Protein AF-0000000074475310 (afdb_homodimer)

Radius of gyration: 21.54 Å; Cα contacts (8 Å, |Δi|>4): 968; chains: 2; bounding box: 37×67×48 Å

Solvent-accessible surface area (backbone atoms only — not comparable to full-atom values): 19667 Å² total; per-residue (Å²): 125,84,76,76,50,66,44,80,38,83,53,92,43,84,81,29,32,38,34,41,44,52,70,47,73,59,94,57,32,40,39,32,62,75,42,42,52,76,85,39,37,87,76,45,69,84,60,52,62,31,25,29,37,38,36,35,34,45,47,49,23,24,42,53,44,25,37,37,37,39,74,96,42,41,32,38,38,38,41,30,24,70,32,47,27,30,45,36,36,38,34,31,34,27,47,85,44,95,43,50,65,38,69,53,74,46,78,28,16,40,82,68,44,33,32,42,37,38,41,57,41,34,31,38,28,36,32,24,70,30,55,54,16,26,36,42,38,40,21,48,32,63,91,49,80,92,35,54,45,56,40,28,70,77,29,77,88,61,61,67,79,69,90,56,68,78,66,43,65,51,70,70,38,66,64,32,56,65,82,52,96,76,63,68,57,40,79,128,125,84,78,77,51,66,45,82,39,84,51,93,44,85,78,29,31,37,34,42,44,54,69,48,73,58,94,55,32,40,39,33,61,76,42,42,50,76,84,39,36,88,75,46,70,85,60,52,62,30,26,29,36,38,35,35,34,45,49,48,23,24,41,51,45,26,36,36,36,39,73,96,43,40,33,38,37,39,40,29,23,70,31,47,27,30,44,35,38,40,36,32,33,26,50,87,44,97,44,51,65,37,69,53,72,46,78,27,16,40,81,69,42,32,29,41,36,38,44,57,43,36,30,38,29,35,30,26,70,30,54,54,17,25,38,41,37,40,21,49,33,63,89,48,80,92,34,55,46,57,39,27,69,77,30,78,87,63,60,66,79,69,90,57,68,78,65,44,64,51,70,70,40,68,64,33,58,68,82,53,98,77,63,67,56,41,78,129

Foldseek 3Di:
DPDDQWDWADDPFPLKIKIFGHWDADPVGIDTDLDDCVSCVVSCVPFDFDDKDKDWAADAQAKDFFKAFAPPQFKKKKKAWQAAKKWKKKAAQELPTPQHRAMDIDMHHNVRSMIIIGGGQMTIMIGGRDGGIMMMMTIRGDDDPVGMAGEAPCQVSNNDCHPDHHDDYDPVSNPHDHDDPPRRGGYD/DPDDQWDWADDPFPLKIKIFGHWDADPVGIDTDLDDCVSCVVSCVPFDFDDKDKDWAADAQAKDFFKAFAPPQFKKKKKAWQAAKKWKKKAAQELPTPQHRAMDIDMHHNVRSMIIIGGGQMTIMIGGHDGGTMMMMTIRGDDDPVGMAGEAPCQVSNNDCHPDHHDDYDPVSNPHDHDDPPRRGGYD

Organism: NCBI:txid1188229

Structure (mmCIF, N/CA/C/O backbone):
data_AF-0000000074475310-model_v1
#
loop_
_entity.id
_entity.type
_entity.pdbx_description
1 polymer dTDP-6-deoxy-L-mannose-dehydrogenase
#
loop_
_atom_site.group_PDB
_atom_site.id
_atom_site.type_symbol
_atom_site.label_atom_id
_atom_site.label_alt_id
_atom_site.label_comp_id
_atom_site.label_asym_id
_atom_site.label_entity_id
_atom_site.label_seq_id
_atom_site.pdbx_PDB_ins_code
_atom_site.Cartn_x
_atom_site.Cartn_y
_atom_site.Cartn_z
_atom_site.occupancy
_atom_site.B_iso_or_equiv
_atom_site.auth_seq_id
_atom_site.auth_comp_id
_atom_site.auth_asym_id
_atom_site.auth_atom_id
_atom_site.pdbx_PDB_model_num
ATOM 1 N N . MET A 1 1 ? 9.406 5.801 -25.719 1 37.69 1 MET A N 1
ATOM 2 C CA . MET A 1 1 ? 9.461 5.828 -24.266 1 37.69 1 MET A CA 1
ATOM 3 C C . MET A 1 1 ? 8.164 5.297 -23.656 1 37.69 1 MET A C 1
ATOM 5 O O . MET A 1 1 ? 7.07 5.676 -24.094 1 37.69 1 MET A O 1
ATOM 9 N N . THR A 1 2 ? 8.133 4.113 -23.109 1 52.06 2 THR A N 1
ATOM 10 C CA . THR A 1 2 ? 6.875 3.594 -22.562 1 52.06 2 THR A CA 1
ATOM 11 C C . THR A 1 2 ? 6.137 4.672 -21.781 1 52.06 2 THR A C 1
ATOM 13 O O . THR A 1 2 ? 6.727 5.332 -20.922 1 52.06 2 THR A O 1
ATOM 16 N N . PRO A 1 3 ? 5.066 5.082 -22.125 1 69.44 3 PRO A N 1
ATOM 17 C CA . PRO A 1 3 ? 4.336 6.156 -21.438 1 69.44 3 PRO A CA 1
ATOM 18 C C . PRO A 1 3 ? 4.312 5.984 -19.922 1 69.44 3 PRO A C 1
ATOM 20 O O . PRO A 1 3 ? 4.219 4.859 -19.422 1 69.44 3 PRO A O 1
ATOM 23 N N . LYS A 1 4 ? 4.59 7.094 -19.266 1 80.88 4 LYS A N 1
ATOM 24 C CA . LYS A 1 4 ? 4.574 7.086 -17.812 1 80.88 4 LYS A CA 1
ATOM 25 C C . LYS A 1 4 ? 3.172 6.793 -17.281 1 80.88 4 LYS A C 1
ATOM 27 O O . LYS A 1 4 ? 2.18 7.254 -17.844 1 80.88 4 LYS A O 1
ATOM 32 N N . LYS A 1 5 ? 3.17 6.055 -16.297 1 91.62 5 LYS A N 1
ATOM 33 C CA . LYS A 1 5 ? 1.91 5.707 -15.648 1 91.62 5 LYS A CA 1
ATOM 34 C C . LYS A 1 5 ? 1.58 6.695 -14.531 1 91.62 5 LYS A C 1
ATOM 36 O O . LYS A 1 5 ? 0.433 6.777 -14.086 1 91.62 5 LYS A O 1
ATOM 41 N N . LEU A 1 6 ? 2.615 7.398 -14.102 1 96.44 6 LEU A N 1
ATOM 42 C CA . LEU A 1 6 ? 2.463 8.383 -13.039 1 96.44 6 LEU A CA 1
ATOM 43 C C . LEU A 1 6 ? 2.789 9.789 -13.539 1 96.44 6 LEU A C 1
ATOM 45 O O . LEU A 1 6 ? 3.875 10.023 -14.07 1 96.44 6 LEU A O 1
ATOM 49 N N . GLN A 1 7 ? 1.815 10.688 -13.414 1 97.19 7 GLN A N 1
ATOM 50 C CA . GLN A 1 7 ? 2.018 12.078 -13.797 1 97.19 7 GLN A CA 1
ATOM 51 C C . GLN A 1 7 ? 2.127 12.977 -12.57 1 97.19 7 GLN A C 1
ATOM 53 O O . GLN A 1 7 ? 1.304 12.898 -11.656 1 97.19 7 GLN A O 1
ATOM 58 N N . ILE A 1 8 ? 3.068 13.883 -12.609 1 97.94 8 ILE A N 1
ATOM 59 C CA . ILE A 1 8 ? 3.379 14.711 -11.453 1 97.94 8 ILE A CA 1
ATOM 60 C C . ILE A 1 8 ? 2.869 16.125 -11.68 1 97.94 8 ILE A C 1
ATOM 62 O O . ILE A 1 8 ? 3.127 16.734 -12.727 1 97.94 8 ILE A O 1
ATOM 66 N N . TYR A 1 9 ? 2.164 16.672 -10.727 1 98.31 9 TYR A N 1
ATOM 67 C CA . TYR A 1 9 ? 1.678 18.047 -10.766 1 98.31 9 TYR A CA 1
ATOM 68 C C . TYR A 1 9 ? 2.119 18.812 -9.523 1 98.31 9 TYR A C 1
ATOM 70 O O . TYR A 1 9 ? 1.99 18.312 -8.398 1 98.31 9 TYR A O 1
ATOM 78 N N . SER A 1 10 ? 2.574 20.016 -9.742 1 98.19 10 SER A N 1
ATOM 79 C CA . SER A 1 10 ? 2.973 20.859 -8.617 1 98.19 10 SER A CA 1
ATOM 80 C C . SER A 1 10 ? 1.758 21.391 -7.859 1 98.19 10 SER A C 1
ATOM 82 O O . SER A 1 10 ? 0.654 21.438 -8.406 1 98.19 10 SER A O 1
ATOM 84 N N . THR A 1 11 ? 1.944 21.719 -6.633 1 98.62 11 THR A N 1
ATOM 85 C CA . THR A 1 11 ? 0.969 22.422 -5.801 1 98.62 11 THR A CA 1
ATOM 86 C C . THR A 1 11 ? 1.519 23.766 -5.34 1 98.62 11 THR A C 1
ATOM 88 O O . THR A 1 11 ? 2.676 24.094 -5.602 1 98.62 11 THR A O 1
ATOM 91 N N . PRO A 1 12 ? 0.73 24.531 -4.613 1 98.5 12 PRO A N 1
ATOM 92 C CA . PRO A 1 12 ? 1.216 25.844 -4.152 1 98.5 12 PRO A CA 1
ATOM 93 C C . PRO A 1 12 ? 2.299 25.719 -3.082 1 98.5 12 PRO A C 1
ATOM 95 O O . PRO A 1 12 ? 3.008 26.688 -2.803 1 98.5 12 PRO A O 1
ATOM 98 N N . ILE A 1 13 ? 2.359 24.641 -2.41 1 98.56 13 ILE A N 1
ATOM 99 C CA . ILE A 1 13 ? 3.412 24.438 -1.423 1 98.56 13 ILE A CA 1
ATOM 100 C C . ILE A 1 13 ? 4.594 23.719 -2.072 1 98.56 13 ILE A C 1
ATOM 102 O O . ILE A 1 13 ? 4.438 22.625 -2.627 1 98.56 13 ILE A O 1
ATOM 106 N N . SER A 1 14 ? 5.711 24.328 -1.918 1 96.12 14 SER A N 1
ATOM 107 C CA . SER A 1 14 ? 6.91 23.781 -2.553 1 96.12 14 SER A CA 1
ATOM 108 C C . SER A 1 14 ? 7.172 22.344 -2.121 1 96.12 14 SER A C 1
ATOM 110 O O . SER A 1 14 ? 7.035 22.016 -0.942 1 96.12 14 SER A O 1
ATOM 112 N N . GLU A 1 15 ? 7.465 21.453 -3.1 1 97.44 15 GLU A N 1
ATOM 113 C CA . GLU A 1 15 ? 7.875 20.062 -2.932 1 97.44 15 GLU A CA 1
ATOM 114 C C . GLU A 1 15 ? 6.688 19.172 -2.562 1 97.44 15 GLU A C 1
ATOM 116 O O . GLU A 1 15 ? 6.824 17.953 -2.471 1 97.44 15 GLU A O 1
ATOM 121 N N . VAL A 1 16 ? 5.535 19.797 -2.275 1 98.81 16 VAL A N 1
ATOM 122 C CA . VAL A 1 16 ? 4.301 19.016 -2.236 1 98.81 16 VAL A CA 1
ATOM 123 C C . VAL A 1 16 ? 3.762 18.828 -3.652 1 98.81 16 VAL A C 1
ATOM 125 O O . VAL A 1 16 ? 3.537 19.812 -4.371 1 98.81 16 VAL A O 1
ATOM 128 N N . VAL A 1 17 ? 3.596 17.609 -4.059 1 98.81 17 VAL A N 1
ATOM 129 C CA . VAL A 1 17 ? 3.137 17.391 -5.426 1 98.81 17 VAL A CA 1
ATOM 130 C C . VAL A 1 17 ? 1.981 16.391 -5.426 1 98.81 17 VAL A C 1
ATOM 132 O O . VAL A 1 17 ? 1.799 15.648 -4.461 1 98.81 17 VAL A O 1
ATOM 135 N N . LEU A 1 18 ? 1.173 16.453 -6.461 1 98.81 18 LEU A N 1
ATOM 136 C CA . LEU A 1 18 ? 0.132 15.461 -6.734 1 98.81 18 LEU A CA 1
ATOM 137 C C . LEU A 1 18 ? 0.564 14.508 -7.844 1 98.81 18 LEU A C 1
ATOM 139 O O . LEU A 1 18 ? 1.172 14.93 -8.828 1 98.81 18 LEU A O 1
ATOM 143 N N . ILE A 1 19 ? 0.292 13.297 -7.633 1 98.75 19 ILE A N 1
ATOM 144 C CA . ILE A 1 19 ? 0.59 12.273 -8.633 1 98.75 19 ILE A CA 1
ATOM 145 C C . ILE A 1 19 ? -0.711 11.688 -9.18 1 98.75 19 ILE A C 1
ATOM 147 O O . ILE A 1 19 ? -1.497 11.102 -8.43 1 98.75 19 ILE A O 1
ATOM 151 N N . ALA A 1 20 ? -0.924 11.852 -10.414 1 98 20 ALA A N 1
ATOM 152 C CA . ALA A 1 20 ? -2.041 11.188 -11.086 1 98 20 ALA A CA 1
ATOM 153 C C . ALA A 1 20 ? -1.616 9.836 -11.656 1 98 20 ALA A C 1
ATOM 155 O O . ALA A 1 20 ? -0.564 9.727 -12.289 1 98 20 ALA A O 1
ATOM 156 N N . THR A 1 21 ? -2.475 8.875 -11.414 1 96.31 21 THR A N 1
ATOM 157 C CA . THR A 1 21 ? -2.152 7.516 -11.828 1 96.31 21 THR A CA 1
ATOM 158 C C . THR A 1 21 ? -3.057 7.074 -12.977 1 96.31 21 THR A C 1
ATOM 160 O O . THR A 1 21 ? -4.277 7.234 -12.914 1 96.31 21 THR A O 1
ATOM 163 N N . GLN A 1 22 ? -2.461 6.512 -13.945 1 93.81 22 GLN A N 1
ATOM 164 C CA . GLN A 1 22 ? -3.225 5.875 -15.008 1 93.81 22 GLN A CA 1
ATOM 165 C C . GLN A 1 22 ? -3.578 4.434 -14.648 1 93.81 22 GLN A C 1
ATOM 167 O O . GLN A 1 22 ? -2.715 3.668 -14.211 1 93.81 22 GLN A O 1
ATOM 172 N N . SER A 1 23 ? -4.805 4.133 -14.805 1 94.62 23 SER A N 1
ATOM 173 C CA . SER A 1 23 ? -5.266 2.789 -14.469 1 94.62 23 SER A CA 1
ATOM 174 C C . SER A 1 23 ? -5.527 1.965 -15.727 1 94.62 23 SER A C 1
ATOM 176 O O . SER A 1 23 ? -5.859 2.516 -16.781 1 94.62 23 SER A O 1
ATOM 178 N N . HIS A 1 24 ? -5.266 0.701 -15.602 1 94.31 24 HIS A N 1
ATOM 179 C CA . HIS A 1 24 ? -5.699 -0.277 -16.594 1 94.31 24 HIS A CA 1
ATOM 180 C C . HIS A 1 24 ? -7.008 -0.938 -16.172 1 94.31 24 HIS A C 1
ATOM 182 O O . HIS A 1 24 ? -7.133 -1.43 -15.055 1 94.31 24 HIS A O 1
ATOM 188 N N . GLU A 1 25 ? -7.918 -0.92 -17.078 1 94.44 25 GLU A N 1
ATOM 189 C CA . GLU A 1 25 ? -9.227 -1.505 -16.797 1 94.44 25 GLU A CA 1
ATOM 190 C C . GLU A 1 25 ? -9.617 -2.527 -17.859 1 94.44 25 GLU A C 1
ATOM 192 O O . GLU A 1 25 ? -9.375 -2.318 -19.047 1 94.44 25 GLU A O 1
ATOM 197 N N . ASP A 1 26 ? -10.156 -3.648 -17.438 1 93.5 26 ASP A N 1
ATOM 198 C CA . ASP A 1 26 ? -10.75 -4.668 -18.281 1 93.5 26 ASP A CA 1
ATOM 199 C C . ASP A 1 26 ? -11.945 -5.328 -17.609 1 93.5 26 ASP A C 1
ATOM 201 O O . ASP A 1 26 ? -12.492 -4.789 -16.641 1 93.5 26 ASP A O 1
ATOM 205 N N . GLU A 1 27 ? -12.406 -6.398 -18.125 1 92.88 27 GLU A N 1
ATOM 206 C CA . GLU A 1 27 ? -13.633 -7.016 -17.625 1 92.88 27 GLU A CA 1
ATOM 207 C C . GLU A 1 27 ? -13.469 -7.5 -16.188 1 92.88 27 GLU A C 1
ATOM 209 O O . GLU A 1 27 ? -14.438 -7.562 -15.43 1 92.88 27 GLU A O 1
ATOM 214 N N . ARG A 1 28 ? -12.336 -7.801 -15.828 1 94.88 28 ARG A N 1
ATOM 215 C CA . ARG A 1 28 ? -12.078 -8.328 -14.492 1 94.88 28 ARG A CA 1
ATOM 216 C C . ARG A 1 28 ? -12.125 -7.215 -13.453 1 94.88 28 ARG A C 1
ATOM 218 O O . ARG A 1 28 ? -12.422 -7.469 -12.281 1 94.88 28 ARG A O 1
ATOM 225 N N . GLY A 1 29 ? -11.734 -6.008 -13.844 1 97.06 29 GLY A N 1
ATOM 226 C CA . GLY A 1 29 ? -11.672 -4.887 -12.922 1 97.06 29 GLY A CA 1
ATOM 227 C C . GLY A 1 29 ? -10.562 -3.904 -13.25 1 97.06 29 GLY A C 1
ATOM 228 O O . GLY A 1 29 ? -10.406 -3.49 -14.398 1 97.06 29 GLY A O 1
ATOM 229 N N . VAL A 1 30 ? -9.945 -3.504 -12.203 1 97.12 30 VAL A N 1
ATOM 230 C CA . VAL A 1 30 ? -8.977 -2.422 -12.336 1 97.12 30 VAL A CA 1
ATOM 231 C C . VAL A 1 30 ? -7.605 -2.895 -11.875 1 97.12 30 VAL A C 1
ATOM 233 O O . VAL A 1 30 ? -7.5 -3.686 -10.93 1 97.12 30 VAL A O 1
ATOM 236 N N . PHE A 1 31 ? -6.578 -2.473 -12.492 1 97.25 31 PHE A N 1
ATOM 237 C CA . PHE A 1 31 ? -5.188 -2.604 -12.078 1 97.25 31 PHE A CA 1
ATOM 238 C C . PHE A 1 31 ? -4.43 -1.303 -12.312 1 97.25 31 PHE A C 1
ATOM 240 O O . PHE A 1 31 ? -4.52 -0.711 -13.391 1 97.25 31 PHE A O 1
ATOM 247 N N . TYR A 1 32 ? -3.67 -0.82 -11.281 1 97.31 32 TYR A N 1
ATOM 248 C CA . TYR A 1 32 ? -2.906 0.401 -11.508 1 97.31 32 TYR A CA 1
ATOM 249 C C . TYR A 1 32 ? -1.644 0.42 -10.656 1 97.31 32 TYR A C 1
ATOM 251 O O . TYR A 1 32 ? -1.595 -0.209 -9.594 1 97.31 32 TYR A O 1
ATOM 259 N N . ARG A 1 33 ? -0.66 1.13 -11.148 1 97.56 33 ARG A N 1
ATOM 260 C CA . ARG A 1 33 ? 0.594 1.346 -10.43 1 97.56 33 ARG A CA 1
ATOM 261 C C . ARG A 1 33 ? 0.46 2.484 -9.422 1 97.56 33 ARG A C 1
ATOM 263 O O . ARG A 1 33 ? 0.362 3.65 -9.812 1 97.56 33 ARG A O 1
ATOM 270 N N . GLY A 1 34 ? 0.556 2.082 -8.188 1 97.62 34 GLY A N 1
ATOM 271 C CA . GLY A 1 34 ? 0.377 3.078 -7.141 1 97.62 34 GLY A CA 1
ATOM 272 C C . GLY A 1 34 ? 1.67 3.766 -6.746 1 97.62 34 GLY A C 1
ATOM 273 O O . GLY A 1 34 ? 1.646 4.816 -6.102 1 97.62 34 GLY A O 1
ATOM 274 N N . PHE A 1 35 ? 2.725 3.205 -7.078 1 98.5 35 PHE A N 1
ATOM 275 C CA . PHE A 1 35 ? 4.051 3.713 -6.754 1 98.5 35 PHE A CA 1
ATOM 276 C C . PHE A 1 35 ? 5.109 3.076 -7.648 1 98.5 35 PHE A C 1
ATOM 278 O O . PHE A 1 35 ? 5.035 1.883 -7.949 1 98.5 35 PHE A O 1
ATOM 285 N N . CYS A 1 36 ? 6.039 3.809 -8.039 1 98.31 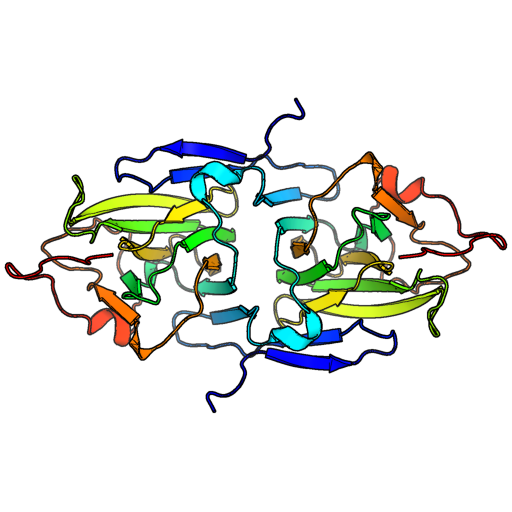36 CYS A N 1
ATOM 286 C CA . CYS A 1 36 ? 7.211 3.359 -8.781 1 98.31 36 CYS A CA 1
ATOM 287 C C . CYS A 1 36 ? 8.422 4.227 -8.469 1 98.31 36 CYS A C 1
ATOM 289 O O . CYS A 1 36 ? 8.438 5.418 -8.789 1 98.31 36 CYS A O 1
ATOM 291 N N . ASP A 1 37 ? 9.453 3.617 -7.879 1 98.06 37 ASP A N 1
ATOM 292 C CA . ASP A 1 37 ? 10.602 4.418 -7.465 1 98.06 37 ASP A CA 1
ATOM 293 C C . ASP A 1 37 ? 11.32 5.008 -8.672 1 98.06 37 ASP A C 1
ATOM 295 O O . ASP A 1 37 ? 11.859 6.113 -8.602 1 98.06 37 ASP A O 1
ATOM 299 N N . HIS A 1 38 ? 11.266 4.293 -9.805 1 97.19 38 HIS A N 1
ATOM 300 C CA . HIS A 1 38 ? 11.898 4.801 -11.016 1 97.19 38 HIS A CA 1
ATOM 301 C C . HIS A 1 38 ? 11.156 6.02 -11.555 1 97.19 38 HIS A C 1
ATOM 303 O O . HIS A 1 38 ? 11.773 7.039 -11.875 1 97.19 38 HIS A O 1
ATOM 309 N N . GLU A 1 39 ? 9.867 5.953 -11.633 1 97.62 39 GLU A N 1
ATOM 310 C CA . GLU A 1 39 ? 9.086 7.051 -12.188 1 97.62 39 GLU A CA 1
ATOM 311 C C . GLU A 1 39 ? 9.086 8.258 -11.258 1 97.62 39 GLU A C 1
ATOM 313 O O . GLU A 1 39 ? 8.914 9.391 -11.703 1 97.62 39 GLU A O 1
ATOM 318 N N . LEU A 1 40 ? 9.336 8.016 -9.984 1 98.12 40 LEU A N 1
ATOM 319 C CA . LEU A 1 40 ? 9.297 9.102 -9.016 1 98.12 40 LEU A CA 1
ATOM 320 C C . LEU A 1 40 ? 10.703 9.438 -8.516 1 98.12 40 LEU A C 1
ATOM 322 O O . LEU A 1 40 ? 10.867 10 -7.434 1 98.12 40 LEU A O 1
ATOM 326 N N . ASP A 1 41 ? 11.68 9.094 -9.227 1 97.81 41 ASP A N 1
ATOM 327 C CA . ASP A 1 41 ? 13.078 9.219 -8.82 1 97.81 41 ASP A CA 1
ATOM 328 C C . ASP A 1 41 ? 13.414 10.664 -8.461 1 97.81 41 ASP A C 1
ATOM 330 O O . ASP A 1 41 ? 14.07 10.922 -7.445 1 97.81 41 ASP A O 1
ATOM 334 N N . GLU A 1 42 ? 12.945 11.633 -9.211 1 97.12 42 GLU A N 1
ATOM 335 C CA . GLU A 1 42 ? 13.266 13.039 -9.008 1 97.12 42 GLU A CA 1
ATOM 336 C C . GLU A 1 42 ? 12.688 13.562 -7.695 1 97.12 42 GLU A C 1
ATOM 338 O O . GLU A 1 42 ? 13.203 14.523 -7.117 1 97.12 42 GLU A O 1
ATOM 343 N N . ILE A 1 43 ? 11.648 12.922 -7.266 1 98 43 ILE A N 1
ATOM 344 C CA . ILE A 1 43 ? 10.992 13.305 -6.023 1 98 43 ILE A CA 1
ATOM 345 C C . ILE A 1 43 ? 11.648 12.594 -4.844 1 98 43 ILE A C 1
ATOM 347 O O . ILE A 1 43 ? 11.93 13.211 -3.816 1 98 43 ILE A O 1
ATOM 351 N N . LEU A 1 44 ? 11.914 11.344 -5.004 1 98.31 44 LEU A N 1
ATOM 352 C CA . LEU A 1 44 ? 12.414 10.5 -3.928 1 98.31 44 LEU A CA 1
ATOM 353 C C . LEU A 1 44 ? 13.859 10.859 -3.592 1 98.31 44 LEU A C 1
ATOM 355 O O . LEU A 1 44 ? 14.258 10.828 -2.424 1 98.31 44 LEU A O 1
ATOM 359 N N . MET A 1 45 ? 14.656 11.188 -4.617 1 97.56 45 MET A N 1
ATOM 360 C CA . MET A 1 45 ? 16.047 11.586 -4.449 1 97.56 45 MET A CA 1
ATOM 361 C C . MET A 1 45 ? 16.797 10.609 -3.547 1 97.56 45 MET A C 1
ATOM 363 O O . MET A 1 45 ? 17.453 11.023 -2.59 1 97.56 45 MET A O 1
ATOM 367 N N . GLY A 1 46 ? 16.609 9.336 -3.773 1 96.88 46 GLY A N 1
ATOM 368 C CA . GLY A 1 46 ? 17.359 8.297 -3.098 1 96.88 46 GLY A CA 1
ATOM 369 C C . GLY A 1 46 ? 16.641 7.699 -1.907 1 96.88 46 GLY A C 1
ATOM 370 O O . GLY A 1 46 ? 17.047 6.672 -1.368 1 96.88 46 GLY A O 1
ATOM 371 N N . ARG A 1 47 ? 15.531 8.305 -1.445 1 98.12 47 ARG A N 1
ATOM 372 C CA . ARG A 1 47 ? 14.75 7.75 -0.348 1 98.12 47 ARG A CA 1
ATOM 373 C C . ARG A 1 47 ? 14.055 6.461 -0.77 1 98.12 47 ARG A C 1
ATOM 375 O O . ARG A 1 47 ? 13.727 6.281 -1.945 1 98.12 47 ARG A O 1
ATOM 382 N N . THR A 1 48 ? 13.836 5.582 0.195 1 98.5 48 THR A N 1
ATOM 383 C CA . THR A 1 48 ? 13.117 4.332 -0.03 1 98.5 48 THR A CA 1
ATOM 384 C C . THR A 1 48 ? 11.93 4.215 0.923 1 98.5 48 THR A C 1
ATOM 386 O O . THR A 1 48 ? 11.883 4.891 1.951 1 98.5 48 THR A O 1
ATOM 389 N N . ILE A 1 49 ? 10.93 3.402 0.558 1 98.81 49 ILE A N 1
ATOM 390 C CA . ILE A 1 49 ? 9.789 3.16 1.435 1 98.81 49 ILE A CA 1
ATOM 391 C C . ILE A 1 49 ? 10.211 2.242 2.58 1 98.81 49 ILE A C 1
ATOM 393 O O . ILE A 1 49 ? 10.617 1.101 2.354 1 98.81 49 ILE A O 1
ATOM 397 N N . ARG A 1 50 ? 10.047 2.781 3.781 1 98.56 50 ARG A N 1
ATOM 398 C CA . ARG A 1 50 ? 10.508 2.025 4.941 1 98.56 50 ARG A CA 1
ATOM 399 C C . ARG A 1 50 ? 9.328 1.454 5.727 1 98.56 50 ARG A C 1
ATOM 401 O O . ARG A 1 50 ? 9.469 0.438 6.41 1 98.56 50 ARG A O 1
ATOM 408 N N . GLN A 1 51 ? 8.289 2.109 5.641 1 98.56 51 GLN A N 1
ATOM 409 C CA . GLN A 1 51 ? 7.09 1.701 6.367 1 98.56 51 GLN A CA 1
ATOM 410 C C . GLN A 1 51 ? 5.828 2.031 5.578 1 98.56 51 GLN A C 1
ATOM 412 O O . GLN A 1 51 ? 5.762 3.057 4.898 1 98.56 51 GLN A O 1
ATOM 417 N N . ILE A 1 52 ? 4.812 1.152 5.594 1 98.75 52 ILE A N 1
ATOM 418 C CA . ILE A 1 52 ? 3.514 1.349 4.957 1 98.75 52 ILE A CA 1
ATOM 419 C C . ILE A 1 52 ? 2.4 1.135 5.98 1 98.75 52 ILE A C 1
ATOM 421 O O . ILE A 1 52 ? 2.369 0.113 6.668 1 98.75 52 ILE A O 1
ATOM 425 N N . ASN A 1 53 ? 1.547 2.078 6.102 1 98.5 53 ASN A N 1
ATOM 426 C CA . ASN A 1 53 ? 0.391 1.979 6.984 1 98.5 53 ASN A CA 1
ATOM 427 C C . ASN A 1 53 ? -0.919 2.1 6.215 1 98.5 53 ASN A C 1
ATOM 429 O O . ASN A 1 53 ? -0.95 2.666 5.121 1 98.5 53 ASN A O 1
ATOM 433 N N . LEU A 1 54 ? -1.955 1.534 6.793 1 98.5 54 LEU A N 1
ATOM 434 C CA . LEU A 1 54 ? -3.32 1.667 6.297 1 98.5 54 LEU A CA 1
ATOM 435 C C . LEU A 1 54 ? -4.258 2.135 7.402 1 98.5 54 LEU A C 1
ATOM 437 O O . LEU A 1 54 ? -4.105 1.742 8.562 1 98.5 54 LEU A O 1
ATOM 441 N N . SER A 1 55 ? -5.191 2.93 7.039 1 98.25 55 SER A N 1
ATOM 442 C CA . SER A 1 55 ? -6.223 3.342 7.988 1 98.25 55 SER A CA 1
ATOM 443 C C . SER A 1 55 ? -7.613 3.221 7.379 1 98.25 55 SER A C 1
ATOM 445 O O . SER A 1 55 ? -7.785 3.389 6.168 1 98.25 55 SER A O 1
ATOM 447 N N . ILE A 1 56 ? -8.547 2.883 8.18 1 98.19 56 ILE A N 1
ATOM 448 C CA . ILE A 1 56 ? -9.969 2.908 7.855 1 98.19 56 ILE A CA 1
ATOM 449 C C . ILE A 1 56 ? -10.688 3.867 8.797 1 98.19 56 ILE A C 1
ATOM 451 O O . ILE A 1 56 ? -10.641 3.707 10.023 1 98.19 56 ILE A O 1
ATOM 455 N N . THR A 1 57 ? -11.281 4.859 8.25 1 98.56 57 THR A N 1
ATOM 456 C CA . THR A 1 57 ? -12.055 5.82 9.031 1 98.56 57 THR A CA 1
ATOM 457 C C . THR A 1 57 ? -13.555 5.617 8.797 1 98.56 57 THR A C 1
ATOM 459 O O . THR A 1 57 ? -14.047 5.801 7.684 1 98.56 57 THR A O 1
ATOM 462 N N . HIS A 1 58 ? -14.273 5.332 9.789 1 97.94 58 HIS A N 1
ATOM 463 C CA . HIS A 1 58 ? -15.633 4.816 9.672 1 97.94 58 HIS A CA 1
ATOM 464 C C . HIS A 1 58 ? -16.625 5.949 9.453 1 97.94 58 HIS A C 1
ATOM 466 O O . HIS A 1 58 ? -17.469 5.871 8.555 1 97.94 58 HIS A O 1
ATOM 472 N N . GLN A 1 59 ? -16.438 7.004 10.227 1 98.12 59 GLN A N 1
ATOM 473 C CA . GLN A 1 59 ? -17.531 7.98 10.297 1 98.12 59 GLN A CA 1
ATOM 474 C C . GLN A 1 59 ? -17.219 9.195 9.43 1 98.12 59 GLN A C 1
ATOM 476 O O . GLN A 1 59 ? -16.094 9.695 9.414 1 98.12 59 GLN A O 1
ATOM 481 N N . VAL A 1 60 ? -18.234 9.609 8.719 1 98.44 60 VAL A N 1
ATOM 482 C CA . VAL A 1 60 ? -18.172 10.859 7.973 1 98.44 60 VAL A CA 1
ATOM 483 C C . VAL A 1 60 ? -17.875 12.023 8.922 1 98.44 60 VAL A C 1
ATOM 485 O O . VAL A 1 60 ? -18.438 12.094 10.016 1 98.44 60 VAL A O 1
ATOM 488 N N . GLY A 1 61 ? -17 12.906 8.469 1 98.62 61 GLY A N 1
ATOM 489 C CA . GLY A 1 61 ? -16.688 14.086 9.266 1 98.62 61 GLY A CA 1
ATOM 490 C C . GLY A 1 61 ? -15.555 13.867 10.242 1 98.62 61 GLY A C 1
ATOM 491 O O . GLY A 1 61 ? -15.109 14.812 10.906 1 98.62 61 GLY A O 1
ATOM 492 N N . THR A 1 62 ? -15.07 12.641 10.406 1 98.69 62 THR A N 1
ATOM 493 C CA . THR A 1 62 ? -13.953 12.336 11.289 1 98.69 62 THR A CA 1
ATOM 494 C C . THR A 1 62 ? -12.672 12.992 10.789 1 98.69 62 THR A C 1
ATOM 496 O O . THR A 1 62 ? -12.391 12.992 9.586 1 98.69 62 THR A O 1
ATOM 499 N N . ILE A 1 63 ? -11.93 13.57 11.711 1 98.5 63 ILE A N 1
ATOM 500 C CA . ILE A 1 63 ? -10.625 14.133 11.375 1 98.5 63 ILE A CA 1
ATOM 501 C C . ILE A 1 63 ? -9.523 13.281 12 1 98.5 63 ILE A C 1
ATOM 503 O O . ILE A 1 63 ? -9.609 12.898 13.164 1 98.5 63 ILE A O 1
ATOM 507 N N . ARG A 1 64 ? -8.562 12.922 11.211 1 98.25 64 ARG A N 1
ATOM 508 C CA . ARG A 1 64 ? -7.289 12.375 11.672 1 98.25 64 ARG A CA 1
ATOM 509 C C . ARG A 1 64 ? -6.141 13.336 11.367 1 98.25 64 ARG A C 1
ATOM 511 O O . ARG A 1 64 ? -5.887 13.656 10.203 1 98.25 64 ARG A O 1
ATOM 518 N N . GLY A 1 65 ? -5.328 13.797 12.234 1 91.12 65 GLY A N 1
ATOM 519 C CA . GLY A 1 65 ? -4.211 14.703 12.031 1 91.12 65 GLY A CA 1
ATOM 520 C C . GLY A 1 65 ? -4.309 15.969 12.859 1 91.12 65 GLY A C 1
ATOM 521 O O . GLY A 1 65 ? -5.109 16.047 13.789 1 91.12 65 GLY A O 1
ATOM 522 N N . LEU A 1 66 ? -3.377 16.641 12.648 1 97.94 66 LEU A N 1
ATOM 523 C CA . LEU A 1 66 ? -2.271 16.891 11.727 1 97.94 66 LEU A CA 1
ATOM 524 C C . LEU A 1 66 ? -0.956 16.375 12.312 1 97.94 66 LEU A C 1
ATOM 526 O O . LEU A 1 66 ? -0.48 16.891 13.32 1 97.94 66 LEU A O 1
ATOM 530 N N . HIS A 1 67 ? -0.248 15.461 11.625 1 98.5 67 HIS A N 1
ATOM 531 C CA . HIS A 1 67 ? 0.897 14.789 12.227 1 98.5 67 HIS A CA 1
ATOM 532 C C . HIS A 1 67 ? 2.154 14.977 11.383 1 98.5 67 HIS A C 1
ATOM 534 O O . HIS A 1 67 ? 2.07 15.148 10.164 1 98.5 67 HIS A O 1
ATOM 540 N N . PHE A 1 68 ? 3.33 14.953 12.023 1 98.56 68 PHE A N 1
ATOM 541 C CA . PHE A 1 68 ? 4.66 14.938 11.43 1 98.56 68 PHE A CA 1
ATOM 542 C C . PHE A 1 68 ? 5.676 14.328 12.391 1 98.56 68 PHE A C 1
ATOM 544 O O . PHE A 1 68 ? 5.344 14.023 13.539 1 98.56 68 PHE A O 1
ATOM 551 N N . GLN A 1 69 ? 6.867 14.047 11.922 1 98.56 69 GLN A N 1
ATOM 552 C CA . GLN A 1 69 ? 7.973 13.641 12.789 1 98.56 69 GLN A CA 1
ATOM 553 C C . GLN A 1 69 ? 9.117 14.648 12.719 1 98.56 69 GLN A C 1
ATOM 555 O O . GLN A 1 69 ? 9.414 15.188 11.648 1 98.56 69 GLN A O 1
ATOM 560 N N . HIS A 1 70 ? 9.773 14.828 13.812 1 98.44 70 HIS A N 1
ATOM 561 C CA . HIS A 1 70 ? 10.953 15.68 13.883 1 98.44 70 HIS A CA 1
ATOM 562 C C . HIS A 1 70 ? 12.195 14.953 13.398 1 98.44 70 HIS A C 1
ATOM 564 O O . HIS A 1 70 ? 12.258 13.719 13.438 1 98.44 70 HIS A O 1
ATOM 570 N N . PRO A 1 71 ? 13.195 15.797 12.922 1 97.88 71 PRO A N 1
ATOM 571 C CA . PRO A 1 71 ? 14.5 15.188 12.68 1 97.88 71 PRO A CA 1
ATOM 572 C C . PRO A 1 71 ? 15.086 14.523 13.93 1 97.88 71 PRO A C 1
ATOM 574 O O . PRO A 1 71 ? 14.852 14.992 15.047 1 97.88 71 PRO A O 1
ATOM 577 N N . PRO A 1 72 ? 15.828 13.492 13.68 1 98 72 PRO A N 1
ATOM 578 C CA . PRO A 1 72 ? 16.312 12.898 12.43 1 98 72 PRO A CA 1
ATOM 579 C C . PRO A 1 72 ? 15.32 11.906 11.828 1 98 72 PRO A C 1
ATOM 581 O O . PRO A 1 72 ? 15.664 11.164 10.906 1 98 72 PRO A O 1
ATOM 584 N N . TYR A 1 73 ? 14.055 11.891 12.219 1 98.31 73 TYR A N 1
ATOM 585 C CA . TYR A 1 73 ? 13.086 10.93 11.719 1 98.31 73 TYR A CA 1
ATOM 586 C C . TYR A 1 73 ? 12.031 11.609 10.852 1 98.31 73 TYR A C 1
ATOM 588 O O . TYR A 1 73 ? 10.977 11.039 10.578 1 98.31 73 TYR A O 1
ATOM 596 N N . ALA A 1 74 ? 12.344 12.867 10.5 1 98.69 74 ALA A N 1
ATOM 597 C CA . ALA A 1 74 ? 11.469 13.531 9.539 1 98.69 74 ALA A CA 1
ATOM 598 C C . ALA A 1 74 ? 11.289 12.688 8.281 1 98.69 74 ALA A C 1
ATOM 600 O O . ALA A 1 74 ? 12.258 12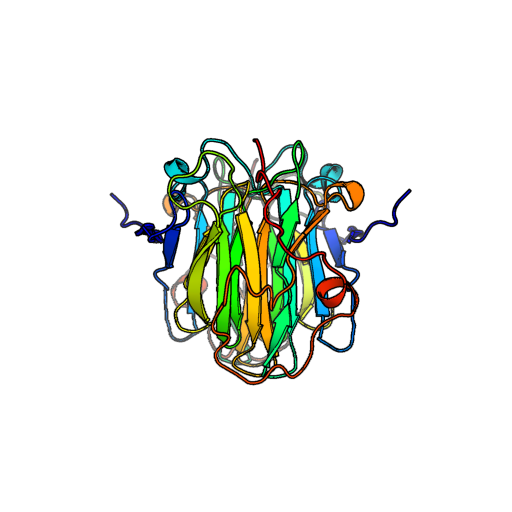.156 7.742 1 98.69 74 ALA A O 1
ATOM 601 N N . GLU A 1 75 ? 10.008 12.57 7.875 1 98.56 75 GLU A N 1
ATOM 602 C CA . GLU A 1 75 ? 9.703 11.609 6.82 1 98.56 75 GLU A CA 1
ATOM 603 C C . GLU A 1 75 ? 8.969 12.273 5.664 1 98.56 75 GLU A C 1
ATOM 605 O O . GLU A 1 75 ? 8.211 13.234 5.867 1 98.56 75 GLU A O 1
ATOM 610 N N . MET A 1 76 ? 9.25 11.812 4.473 1 98.81 76 MET A N 1
ATOM 611 C CA . MET A 1 76 ? 8.32 12.016 3.365 1 98.81 76 MET A CA 1
ATOM 612 C C . MET A 1 76 ? 7.164 11.031 3.436 1 98.81 76 MET A C 1
ATOM 614 O O . MET A 1 76 ? 7.371 9.852 3.721 1 98.81 76 MET A O 1
ATOM 618 N N . LYS A 1 77 ? 5.938 11.516 3.199 1 98.75 77 LYS A N 1
ATOM 619 C CA . LYS A 1 77 ? 4.73 10.695 3.133 1 98.75 77 LYS A CA 1
ATOM 620 C C . LYS A 1 77 ? 4.125 10.719 1.732 1 98.75 77 LYS A C 1
ATOM 622 O O . LYS A 1 77 ? 4.098 11.766 1.081 1 98.75 77 LYS A O 1
ATOM 627 N N . MET A 1 78 ? 3.717 9.625 1.267 1 98.94 78 MET A N 1
ATOM 628 C CA . MET A 1 78 ? 2.887 9.516 0.071 1 98.94 78 MET A CA 1
ATOM 629 C C . MET A 1 78 ? 1.536 8.883 0.401 1 98.94 78 MET A C 1
ATOM 631 O O . MET A 1 78 ? 1.473 7.73 0.835 1 98.94 78 MET A O 1
ATOM 635 N N . ILE A 1 79 ? 0.5 9.672 0.181 1 98.94 79 ILE A N 1
ATOM 636 C CA . ILE A 1 79 ? -0.816 9.32 0.704 1 98.94 79 ILE A CA 1
ATOM 637 C C . ILE A 1 79 ? -1.783 9.078 -0.453 1 98.94 79 ILE A C 1
ATOM 639 O O . ILE A 1 79 ? -1.872 9.898 -1.375 1 98.94 79 ILE A O 1
ATOM 643 N N . ARG A 1 80 ? -2.461 7.973 -0.421 1 98.69 80 ARG A N 1
ATOM 644 C CA . ARG A 1 80 ? -3.574 7.684 -1.32 1 98.69 80 ARG A CA 1
ATOM 645 C C . ARG A 1 80 ? -4.828 7.316 -0.537 1 98.69 80 ARG A C 1
ATOM 647 O O . ARG A 1 80 ? -4.754 6.613 0.472 1 98.69 80 ARG A O 1
ATOM 654 N N . CYS A 1 81 ? -5.949 7.84 -0.999 1 98.69 81 CYS A N 1
ATOM 655 C CA . CYS A 1 81 ? -7.215 7.238 -0.599 1 98.69 81 CYS A CA 1
ATOM 656 C C . CYS A 1 81 ? -7.582 6.078 -1.515 1 98.69 81 CYS A C 1
ATOM 658 O O . CYS A 1 81 ? -7.785 6.27 -2.715 1 98.69 81 CYS A O 1
ATOM 660 N N . ILE A 1 82 ? -7.688 4.898 -0.977 1 97.56 82 ILE A N 1
ATOM 661 C CA . ILE A 1 82 ? -7.863 3.738 -1.844 1 97.56 82 ILE A CA 1
ATOM 662 C C . ILE A 1 82 ? -9.328 3.316 -1.852 1 97.56 82 ILE A C 1
ATOM 664 O O . ILE A 1 82 ? -9.758 2.533 -2.705 1 97.56 82 ILE A O 1
ATOM 668 N N . GLN A 1 83 ? -10.062 3.74 -0.901 1 96.88 83 GLN A N 1
ATOM 669 C CA . GLN A 1 83 ? -11.516 3.604 -0.833 1 96.88 83 GLN A CA 1
ATOM 670 C C . GLN A 1 83 ? -12.156 4.828 -0.188 1 96.88 83 GLN A C 1
ATOM 672 O O . GLN A 1 83 ? -11.617 5.379 0.778 1 96.88 83 GLN A O 1
ATOM 677 N N . GLY A 1 84 ? -13.391 5.215 -0.677 1 97.81 84 GLY A N 1
ATOM 678 C CA . GLY A 1 84 ? -14.062 6.383 -0.133 1 97.81 84 GLY A CA 1
ATOM 679 C C . GLY A 1 84 ? -13.5 7.691 -0.652 1 97.81 84 GLY A C 1
ATOM 680 O O . GLY A 1 84 ? -13.18 7.809 -1.835 1 97.81 84 GLY A O 1
ATOM 681 N N . CYS A 1 85 ? -13.562 8.664 0.221 1 98.81 85 CYS A N 1
ATOM 682 C CA . CYS A 1 85 ? -13.164 10.023 -0.144 1 98.81 85 CYS A CA 1
ATOM 683 C C . CYS A 1 85 ? -12.789 10.836 1.091 1 98.81 85 CYS A C 1
ATOM 685 O O . CYS A 1 85 ? -13.492 10.781 2.105 1 98.81 85 CYS A O 1
ATOM 687 N N . VAL A 1 86 ? -11.75 11.555 0.964 1 98.88 86 VAL A N 1
ATOM 688 C CA . VAL A 1 86 ? -11.32 12.391 2.078 1 98.88 86 VAL A CA 1
ATOM 689 C C . VAL A 1 86 ? -10.906 13.773 1.562 1 98.88 86 VAL A C 1
ATOM 691 O O . VAL A 1 86 ? -10.602 13.93 0.377 1 98.88 86 VAL A O 1
ATOM 694 N N . TRP A 1 87 ? -10.984 14.727 2.439 1 98.94 87 TRP A N 1
ATOM 695 C CA . TRP A 1 87 ? -10.289 16 2.281 1 98.94 87 TRP A CA 1
ATOM 696 C C . TRP A 1 87 ? -8.938 15.977 2.988 1 98.94 87 TRP A C 1
ATOM 698 O O . TRP A 1 87 ? -8.875 16.016 4.219 1 98.94 87 TRP A O 1
ATOM 708 N N . ASP A 1 88 ? -7.914 15.938 2.195 1 98.88 88 ASP A N 1
ATOM 709 C CA . ASP A 1 88 ? -6.551 15.789 2.699 1 98.88 88 ASP A CA 1
ATOM 710 C C . ASP A 1 88 ? -5.855 17.141 2.82 1 98.88 88 ASP A C 1
ATOM 712 O O . ASP A 1 88 ? -5.941 17.969 1.916 1 98.88 88 ASP A O 1
ATOM 716 N N . VAL A 1 89 ? -5.145 17.344 3.906 1 98.88 89 VAL A N 1
ATOM 717 C CA . VAL A 1 89 ? -4.566 18.656 4.18 1 98.88 89 VAL A CA 1
ATOM 718 C C . VAL A 1 89 ? -3.09 18.5 4.543 1 98.88 89 VAL A C 1
ATOM 720 O O . VAL A 1 89 ? -2.725 17.625 5.324 1 98.88 89 VAL A O 1
ATOM 723 N N . VAL A 1 90 ? -2.291 19.359 3.992 1 98.88 90 VAL A N 1
ATOM 724 C CA . VAL A 1 90 ? -0.869 19.469 4.301 1 98.88 90 VAL A CA 1
ATOM 725 C C . VAL A 1 90 ? -0.556 20.875 4.812 1 98.88 90 VAL A C 1
ATOM 727 O O . VAL A 1 90 ? -1.063 21.859 4.281 1 98.88 90 VAL A O 1
ATOM 730 N N . VAL A 1 91 ? 0.237 20.969 5.852 1 98.69 91 VAL A N 1
ATOM 731 C CA . VAL A 1 91 ? 0.699 22.25 6.383 1 98.69 91 VAL A CA 1
ATOM 732 C C . VAL A 1 91 ? 2.221 22.328 6.297 1 98.69 91 VAL A C 1
ATOM 734 O O . VAL A 1 91 ? 2.924 21.438 6.77 1 98.69 91 VAL A O 1
ATOM 737 N N . ASP A 1 92 ? 2.729 23.422 5.727 1 98.75 92 ASP A N 1
ATOM 738 C CA . ASP A 1 92 ? 4.168 23.641 5.617 1 98.75 92 ASP A CA 1
ATOM 739 C C . ASP A 1 92 ? 4.742 24.203 6.914 1 98.75 92 ASP A C 1
ATOM 741 O O . ASP A 1 92 ? 4.477 25.359 7.266 1 98.75 92 ASP A O 1
ATOM 745 N N . LEU A 1 93 ? 5.605 23.453 7.566 1 98.19 93 LEU A N 1
ATOM 746 C CA . LEU A 1 93 ? 6.176 23.859 8.844 1 98.19 93 LEU A CA 1
ATOM 747 C C . LEU A 1 93 ? 7.672 24.141 8.703 1 98.19 93 LEU A C 1
ATOM 749 O O . LEU A 1 93 ? 8.367 24.328 9.703 1 98.19 93 LEU A O 1
ATOM 753 N N . ARG A 1 94 ? 8.164 24.125 7.516 1 98.25 94 ARG A N 1
ATOM 754 C CA . ARG A 1 94 ? 9.594 24.328 7.285 1 98.25 94 ARG A CA 1
ATOM 755 C C . ARG A 1 94 ? 9.969 25.797 7.508 1 98.25 94 ARG A C 1
ATOM 757 O O . ARG A 1 94 ? 9.477 26.672 6.809 1 98.25 94 ARG A O 1
ATOM 764 N N . LYS A 1 95 ? 10.82 25.906 8.383 1 97.06 95 LYS A N 1
ATOM 765 C CA . LYS A 1 95 ? 11.172 27.25 8.867 1 97.06 95 LYS A CA 1
ATOM 766 C C . LYS A 1 95 ? 11.602 28.156 7.723 1 97.06 95 LYS A C 1
ATOM 768 O O . LYS A 1 95 ? 11.211 29.312 7.664 1 97.06 95 LYS A O 1
ATOM 773 N N . GLU A 1 96 ? 12.297 27.688 6.73 1 95.44 96 GLU A N 1
ATOM 774 C CA . GLU A 1 96 ? 12.883 28.531 5.691 1 95.44 96 GLU A CA 1
ATOM 775 C C . GLU A 1 96 ? 12.062 28.484 4.406 1 95.44 96 GLU A C 1
ATOM 777 O O . GLU A 1 96 ? 12.492 28.984 3.367 1 95.44 96 GLU A O 1
ATOM 782 N N . SER A 1 97 ? 10.938 27.891 4.535 1 97.62 97 SER A N 1
ATOM 783 C CA . SER A 1 97 ? 10.109 27.75 3.342 1 97.62 97 SER A CA 1
ATOM 784 C C . SER A 1 97 ? 9.383 29.047 3.016 1 97.62 97 SER A C 1
ATOM 786 O O . SER A 1 97 ? 8.898 29.734 3.918 1 97.62 97 SER A O 1
ATOM 788 N N . ALA A 1 98 ? 9.188 29.344 1.711 1 97.81 98 ALA A N 1
ATOM 789 C CA . ALA A 1 98 ? 8.438 30.5 1.253 1 97.81 98 ALA A CA 1
ATOM 790 C C . ALA A 1 98 ? 6.953 30.359 1.586 1 97.81 98 ALA A C 1
ATOM 792 O O . ALA A 1 98 ? 6.215 31.344 1.586 1 97.81 98 ALA A O 1
ATOM 793 N N . THR A 1 99 ? 6.559 29.172 1.861 1 98 99 THR A N 1
ATOM 794 C CA . THR A 1 99 ? 5.148 28.922 2.146 1 98 99 THR A CA 1
ATOM 795 C C . THR A 1 99 ? 4.961 28.5 3.6 1 98 99 THR A C 1
ATOM 797 O O . THR A 1 99 ? 4.027 27.75 3.918 1 98 99 THR A O 1
ATOM 800 N N . PHE A 1 100 ? 5.902 29 4.426 1 97.31 100 PHE A N 1
ATOM 801 C CA . PHE A 1 100 ? 5.848 28.703 5.852 1 97.31 100 PHE A CA 1
ATOM 802 C C . PHE A 1 100 ? 4.473 29.016 6.422 1 97.31 100 PHE A C 1
ATOM 804 O O . PHE A 1 100 ? 3.951 30.109 6.227 1 97.31 100 PHE A O 1
ATOM 811 N N . LEU A 1 101 ? 3.795 27.969 7 1 97 101 LEU A N 1
ATOM 812 C CA . LEU A 1 101 ? 2.52 28.016 7.707 1 97 101 LEU A CA 1
ATOM 813 C C . LEU A 1 101 ? 1.36 28.156 6.727 1 97 101 LEU A C 1
ATOM 815 O O . LEU A 1 101 ? 0.226 28.406 7.133 1 97 101 LEU A O 1
ATOM 819 N N . GLN A 1 102 ? 1.671 28 5.488 1 97.69 102 GLN A N 1
ATOM 820 C CA . GLN A 1 102 ? 0.591 27.844 4.52 1 97.69 102 GLN A CA 1
ATOM 821 C C . GLN A 1 102 ? 0.147 26.391 4.426 1 97.69 102 GLN A C 1
ATOM 823 O O . GLN A 1 102 ? 0.886 25.484 4.812 1 97.69 102 GLN A O 1
ATOM 828 N N . TRP A 1 103 ? -1.086 26.234 3.992 1 98.56 103 TRP A N 1
ATOM 829 C CA . TRP A 1 103 ? -1.613 24.891 3.869 1 98.56 103 TRP A CA 1
ATOM 830 C C . TRP A 1 103 ? -2.211 24.656 2.484 1 98.56 103 TRP A C 1
ATOM 832 O O . TRP A 1 103 ? -2.469 25.609 1.748 1 98.56 103 TRP A O 1
ATOM 842 N N . TYR A 1 104 ? -2.305 23.422 2.094 1 98.75 104 TYR A N 1
ATOM 843 C CA . TYR A 1 104 ? -2.912 22.984 0.844 1 98.75 104 TYR A CA 1
ATOM 844 C C . TYR A 1 104 ? -3.869 21.828 1.085 1 98.75 104 TYR A C 1
ATOM 846 O O . TYR A 1 104 ? -3.549 20.891 1.824 1 98.75 104 TYR A O 1
ATOM 854 N N . GLY A 1 105 ? -5.086 21.922 0.564 1 98.75 105 GLY A N 1
ATOM 855 C CA . GLY A 1 105 ? -6.094 20.875 0.659 1 98.75 105 GLY A CA 1
ATOM 856 C C . GLY A 1 105 ? -6.48 20.297 -0.689 1 98.75 105 GLY A C 1
ATOM 857 O O . GLY A 1 105 ? -6.516 21.016 -1.691 1 98.75 105 GLY A O 1
ATOM 858 N N . VAL A 1 106 ? -6.789 19.031 -0.686 1 98.88 106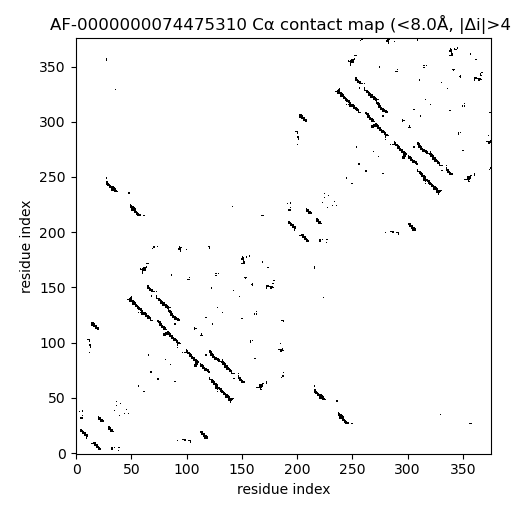 VAL A N 1
ATOM 859 C CA . VAL A 1 106 ? -7.184 18.359 -1.926 1 98.88 106 VAL A CA 1
ATOM 860 C C . VAL A 1 106 ? -8.07 17.156 -1.613 1 98.88 106 VAL A C 1
ATOM 862 O O . VAL A 1 106 ? -7.91 16.516 -0.571 1 98.88 106 VAL A O 1
ATOM 865 N N . GLU A 1 107 ? -8.977 16.891 -2.486 1 98.81 107 GLU A N 1
ATOM 866 C CA . GLU A 1 107 ? -9.773 15.672 -2.355 1 98.81 107 GLU A CA 1
ATOM 867 C C . GLU A 1 107 ? -9.016 14.469 -2.902 1 98.81 107 GLU A C 1
ATOM 869 O O . GLU A 1 107 ? -8.508 14.5 -4.027 1 98.81 107 GLU A O 1
ATOM 874 N N . LEU A 1 108 ? -8.883 13.461 -2.131 1 98.81 108 LEU A N 1
ATOM 875 C CA . LEU A 1 108 ? -8.406 12.148 -2.547 1 98.81 108 LEU A CA 1
ATOM 876 C C . LEU A 1 108 ? -9.523 11.109 -2.451 1 98.81 108 LEU A C 1
ATOM 878 O O . LEU A 1 108 ? -10.312 11.125 -1.505 1 98.81 108 LEU A O 1
ATOM 882 N N . SER A 1 109 ? -9.609 10.25 -3.416 1 98.5 109 SER A N 1
ATOM 883 C CA . SER A 1 109 ? -10.648 9.227 -3.396 1 98.5 109 SER A CA 1
ATOM 884 C C . SER A 1 109 ? -10.219 7.977 -4.152 1 98.5 109 SER A C 1
ATOM 886 O O . SER A 1 109 ? -9.266 8.016 -4.934 1 98.5 109 SER A O 1
ATOM 888 N N . GLY A 1 110 ? -10.914 6.887 -3.826 1 96.75 110 GLY A N 1
ATOM 889 C CA . GLY A 1 110 ? -10.688 5.676 -4.598 1 96.75 110 GLY A CA 1
ATOM 890 C C . GLY A 1 110 ? -10.922 5.863 -6.086 1 96.75 110 GLY A C 1
ATOM 891 O O . GLY A 1 110 ? -10.328 5.164 -6.906 1 96.75 110 GLY A O 1
ATOM 892 N N . ASP A 1 111 ? -11.664 6.805 -6.457 1 95.5 111 ASP A N 1
ATOM 893 C CA . ASP A 1 111 ? -12.047 7.027 -7.848 1 95.5 111 ASP A CA 1
ATOM 894 C C . ASP A 1 111 ? -11.008 7.871 -8.578 1 95.5 111 ASP A C 1
ATOM 896 O O . ASP A 1 111 ? -10.625 7.559 -9.711 1 95.5 111 ASP A O 1
ATOM 900 N N . ASN A 1 112 ? -10.539 8.93 -7.949 1 97.19 112 ASN A N 1
ATOM 901 C CA . ASN A 1 112 ? -9.633 9.805 -8.688 1 97.19 112 ASN A CA 1
ATOM 902 C C . ASN A 1 112 ? -8.211 9.258 -8.711 1 97.19 112 ASN A C 1
ATOM 904 O O . ASN A 1 112 ? -7.391 9.688 -9.523 1 97.19 112 ASN A O 1
ATOM 908 N N . LYS A 1 113 ? -7.875 8.352 -7.746 1 96.75 113 LYS A N 1
ATOM 909 C CA . LYS A 1 113 ? -6.617 7.613 -7.676 1 96.75 113 LYS A CA 1
ATOM 910 C C . LYS A 1 113 ? -5.43 8.562 -7.59 1 96.75 113 LYS A C 1
ATOM 912 O O . LYS A 1 113 ? -4.355 8.273 -8.125 1 96.75 113 LYS A O 1
ATOM 917 N N . LEU A 1 114 ? -5.656 9.742 -7.008 1 98.38 114 LEU A N 1
ATOM 918 C CA . LEU A 1 114 ? -4.578 10.695 -6.785 1 98.38 114 LEU A CA 1
ATOM 919 C C . LEU A 1 114 ? -3.74 10.305 -5.574 1 98.38 114 LEU A C 1
ATOM 921 O O . LEU A 1 114 ? -4.258 9.711 -4.625 1 98.38 114 LEU A O 1
ATOM 925 N N . MET A 1 115 ? -2.525 10.57 -5.691 1 98.81 115 MET A N 1
ATOM 926 C CA . MET A 1 115 ? -1.596 10.484 -4.566 1 98.81 115 MET A CA 1
ATOM 927 C C . MET A 1 115 ? -0.994 11.852 -4.258 1 98.81 115 MET A C 1
ATOM 929 O O . MET A 1 115 ? -0.647 12.602 -5.172 1 98.81 115 MET A O 1
ATOM 933 N N . ILE A 1 116 ? -0.926 12.219 -3.002 1 98.94 116 ILE A N 1
ATOM 934 C CA . ILE A 1 116 ? -0.193 13.422 -2.625 1 98.94 116 ILE A CA 1
ATOM 935 C C . ILE A 1 116 ? 1.143 13.039 -1.993 1 98.94 116 ILE A C 1
ATOM 937 O O . ILE A 1 116 ? 1.209 12.109 -1.188 1 98.94 116 ILE A O 1
ATOM 941 N N . VAL A 1 117 ? 2.201 13.648 -2.412 1 98.94 117 VAL A N 1
ATOM 942 C CA . VAL A 1 117 ? 3.531 13.477 -1.834 1 98.94 117 VAL A CA 1
ATOM 943 C C . VAL A 1 117 ? 3.852 14.664 -0.922 1 98.94 117 VAL A C 1
ATOM 945 O O . VAL A 1 117 ? 3.791 15.812 -1.35 1 98.94 117 VAL A O 1
ATOM 948 N N . ILE A 1 118 ? 4.199 14.359 0.268 1 98.94 118 ILE A N 1
ATOM 949 C CA . ILE A 1 118 ? 4.422 15.359 1.312 1 98.94 118 ILE A CA 1
ATOM 950 C C . ILE A 1 118 ? 5.855 15.258 1.822 1 98.94 118 ILE A C 1
ATOM 952 O O . ILE A 1 118 ? 6.242 14.25 2.416 1 98.94 118 ILE A O 1
ATOM 956 N N . PRO A 1 119 ? 6.648 16.266 1.623 1 98.75 119 PRO A N 1
ATOM 957 C CA . PRO A 1 119 ? 8.047 16.203 2.043 1 98.75 119 PRO A CA 1
ATOM 958 C C . PRO A 1 119 ? 8.219 16.297 3.559 1 98.75 119 PRO A C 1
ATOM 960 O O . PRO A 1 119 ? 7.254 16.594 4.273 1 98.75 119 PRO A O 1
ATOM 963 N N . GLU A 1 120 ? 9.484 16.016 4 1 98.56 120 GLU A N 1
ATOM 964 C CA . GLU A 1 120 ? 9.828 16.234 5.402 1 98.56 120 GLU A CA 1
ATOM 965 C C . GLU A 1 120 ? 9.523 17.672 5.82 1 98.56 120 GLU A C 1
ATOM 967 O O . GLU A 1 120 ? 9.711 18.609 5.035 1 98.56 120 GLU A O 1
ATOM 972 N N . GLY A 1 121 ? 9.086 17.844 7.047 1 98.62 121 GLY A N 1
ATOM 973 C CA . GLY A 1 121 ? 8.867 19.172 7.578 1 98.62 121 GLY A CA 1
ATOM 974 C C . GLY A 1 121 ? 7.449 19.688 7.359 1 98.62 121 GLY A C 1
ATOM 975 O O . GLY A 1 121 ? 7.133 20.828 7.695 1 98.62 121 GLY A O 1
ATOM 976 N N . CYS A 1 122 ? 6.598 18.875 6.797 1 98.75 122 CYS A N 1
ATOM 977 C CA . CYS A 1 122 ? 5.188 19.203 6.633 1 98.75 122 CYS A CA 1
ATOM 978 C C . CYS A 1 122 ? 4.309 18.312 7.508 1 98.75 122 CYS A C 1
ATOM 980 O O . CYS A 1 122 ? 4.629 17.156 7.734 1 98.75 122 CYS A O 1
ATOM 982 N N . ALA A 1 123 ? 3.242 18.859 7.996 1 98.62 123 ALA A N 1
ATOM 983 C CA . ALA A 1 123 ? 2.238 18.094 8.734 1 98.62 123 ALA A CA 1
ATOM 984 C C . ALA A 1 123 ? 1.127 17.609 7.801 1 98.62 123 ALA A C 1
ATOM 986 O O . ALA A 1 123 ? 0.805 18.281 6.816 1 98.62 123 ALA A O 1
ATOM 987 N N . HIS A 1 124 ? 0.53 16.5 8.148 1 98.81 124 HIS A N 1
ATOM 988 C CA . HIS A 1 124 ? -0.5 15.891 7.32 1 98.81 124 HIS A CA 1
ATOM 989 C C . HIS A 1 124 ? -1.725 15.516 8.148 1 98.81 124 HIS A C 1
ATOM 991 O O . HIS A 1 124 ? -1.593 15.008 9.266 1 98.81 124 HIS A O 1
ATOM 997 N N . GLY A 1 125 ? -2.842 15.727 7.594 1 98.62 125 GLY A N 1
ATOM 998 C CA . GLY A 1 125 ? -4.102 15.234 8.133 1 98.62 125 GLY A CA 1
ATOM 999 C C . GLY A 1 125 ? -5.219 15.211 7.105 1 98.62 125 GLY A C 1
ATOM 1000 O O . GLY A 1 125 ? -5.016 15.586 5.945 1 98.62 125 GLY A O 1
ATOM 1001 N N . PHE A 1 126 ? -6.422 14.68 7.57 1 98.88 126 PHE A N 1
ATOM 1002 C CA . PHE A 1 126 ? -7.539 14.633 6.637 1 98.88 126 PHE A CA 1
ATOM 1003 C C . PHE A 1 126 ? -8.867 14.547 7.387 1 98.88 126 PHE A C 1
ATOM 1005 O O . PHE A 1 126 ? -8.891 14.266 8.586 1 98.88 126 PHE A O 1
ATOM 1012 N N . GLN A 1 127 ? -9.891 14.875 6.684 1 98.88 127 GLN A N 1
ATOM 1013 C CA . GLN A 1 127 ? -11.258 14.633 7.121 1 98.88 127 GLN A CA 1
ATOM 1014 C C . GLN A 1 127 ? -11.969 13.648 6.195 1 98.88 127 GLN A C 1
ATOM 1016 O O . GLN A 1 127 ? -11.898 13.781 4.973 1 98.88 127 GLN A O 1
ATOM 1021 N N . SER A 1 128 ? -12.625 12.695 6.781 1 98.88 128 SER A N 1
ATOM 1022 C CA . SER A 1 128 ? -13.398 11.75 5.988 1 98.88 128 SER A CA 1
ATOM 1023 C C . SER A 1 128 ? -14.664 12.406 5.434 1 98.88 128 SER A C 1
ATOM 1025 O O . SER A 1 128 ? -15.484 12.93 6.191 1 98.88 128 SER A O 1
ATOM 1027 N N . LEU A 1 129 ? -14.852 12.359 4.129 1 98.81 129 LEU A N 1
ATOM 1028 C CA . LEU A 1 129 ? -16.016 12.969 3.488 1 98.81 129 LEU A CA 1
ATOM 1029 C C . LEU A 1 129 ? -17.125 11.938 3.283 1 98.81 129 LEU A C 1
ATOM 1031 O O . LEU A 1 129 ? -18.297 12.297 3.121 1 98.81 129 LEU A O 1
ATOM 1035 N N . ILE A 1 130 ? -16.719 10.672 3.15 1 97.81 130 ILE A N 1
ATOM 1036 C CA . ILE A 1 130 ? -17.609 9.531 3.033 1 97.81 130 ILE A CA 1
ATOM 1037 C C . ILE A 1 130 ? -17.266 8.492 4.098 1 97.81 130 ILE A C 1
ATOM 1039 O O . ILE A 1 130 ? -16.109 8.383 4.516 1 97.81 130 ILE A O 1
ATOM 1043 N N . GLY A 1 131 ? -18.297 7.824 4.605 1 96.56 131 GLY A N 1
ATOM 1044 C CA . GLY A 1 131 ? -18.031 6.773 5.574 1 96.56 131 GLY A CA 1
ATOM 1045 C C . GLY A 1 131 ? -17.156 5.668 5.027 1 96.56 131 GLY A C 1
ATOM 1046 O O . GLY A 1 131 ? -17.094 5.449 3.814 1 96.56 131 GLY A O 1
ATOM 1047 N N . LYS A 1 132 ? -16.344 5.008 5.945 1 96.38 132 LYS A N 1
ATOM 1048 C CA . LYS A 1 132 ? -15.445 3.898 5.652 1 96.38 132 LYS A CA 1
ATOM 1049 C C . LYS A 1 132 ? -14.406 4.301 4.613 1 96.38 132 LYS A C 1
ATOM 1051 O O . LYS A 1 132 ? -14.18 3.58 3.639 1 96.38 132 LYS A O 1
ATOM 1056 N N . SER A 1 133 ? -13.82 5.48 4.797 1 98.44 133 SER A N 1
ATOM 1057 C CA . SER A 1 133 ? -12.711 5.898 3.941 1 98.44 133 SER A CA 1
ATOM 1058 C C . SER A 1 133 ? -11.414 5.215 4.348 1 98.44 133 SER A C 1
ATOM 1060 O O . SER A 1 133 ? -11.102 5.121 5.535 1 98.44 133 SER A O 1
ATOM 1062 N N . GLU A 1 134 ? -10.664 4.691 3.357 1 98.44 134 GLU A N 1
ATOM 1063 C CA . GLU A 1 134 ? -9.43 3.955 3.604 1 98.44 134 GLU A CA 1
ATOM 1064 C C . GLU A 1 134 ? -8.242 4.629 2.928 1 98.44 134 GLU A C 1
ATOM 1066 O O . GLU A 1 134 ? -8.305 4.984 1.748 1 98.44 134 GLU A O 1
ATOM 1071 N N . LEU A 1 135 ? -7.223 4.844 3.709 1 98.81 135 LEU A N 1
ATOM 1072 C CA . LEU A 1 135 ? -6.023 5.484 3.178 1 98.81 135 LEU A CA 1
ATOM 1073 C C . LEU A 1 135 ? -4.824 4.551 3.262 1 98.81 135 LEU A C 1
ATOM 1075 O O . LEU A 1 135 ? -4.707 3.766 4.203 1 98.81 135 LEU A O 1
ATOM 1079 N N . LEU A 1 136 ? -3.975 4.625 2.268 1 98.88 136 LEU A N 1
ATOM 1080 C CA . LEU A 1 136 ? -2.656 4.004 2.178 1 98.88 136 LEU A CA 1
ATOM 1081 C C . LEU A 1 136 ? -1.556 5.039 2.385 1 98.88 136 LEU A C 1
ATOM 1083 O O . LEU A 1 136 ? -1.525 6.066 1.701 1 98.88 136 LEU A O 1
ATOM 1087 N N . TYR A 1 137 ? -0.691 4.785 3.387 1 98.81 137 TYR A N 1
ATOM 1088 C CA . TYR A 1 137 ? 0.434 5.66 3.697 1 98.81 137 TYR A CA 1
ATOM 1089 C C . TYR A 1 137 ? 1.758 4.992 3.35 1 98.81 137 TYR A C 1
ATOM 1091 O O . TYR A 1 137 ? 2.082 3.928 3.883 1 98.81 137 TYR A O 1
ATOM 1099 N N . LEU A 1 138 ? 2.49 5.598 2.514 1 98.94 138 LEU A N 1
ATOM 1100 C CA . LEU A 1 138 ? 3.881 5.207 2.309 1 98.94 138 LEU A CA 1
ATOM 1101 C C . LEU A 1 138 ? 4.828 6.172 3.014 1 98.94 138 LEU A C 1
ATOM 1103 O O . LEU A 1 138 ? 4.723 7.391 2.836 1 98.94 138 LEU A O 1
ATOM 1107 N N . HIS A 1 139 ? 5.766 5.625 3.822 1 98.88 139 HIS A N 1
ATOM 1108 C CA . HIS A 1 139 ? 6.672 6.461 4.602 1 98.88 139 HIS A CA 1
ATOM 1109 C C . HIS A 1 139 ? 8.125 6.152 4.27 1 98.88 139 HIS A C 1
ATOM 1111 O O . HIS A 1 139 ? 8.508 4.984 4.141 1 98.88 139 HIS A O 1
ATOM 1117 N N . THR A 1 140 ? 8.945 7.176 4.254 1 98.81 140 THR A N 1
ATOM 1118 C CA . THR A 1 140 ? 10.352 6.996 3.92 1 98.81 140 THR A CA 1
ATOM 1119 C C . THR A 1 140 ? 11.195 6.859 5.184 1 98.81 140 THR A C 1
ATOM 1121 O O . THR A 1 140 ? 12.414 6.676 5.109 1 98.81 140 THR A O 1
ATOM 1124 N N . LYS A 1 141 ? 10.609 6.996 6.395 1 98.44 141 LYS A N 1
ATOM 1125 C CA . LYS A 1 141 ? 11.25 6.754 7.684 1 98.44 141 LYS A CA 1
ATOM 1126 C C . LYS A 1 141 ? 10.359 5.91 8.586 1 98.44 141 LYS A C 1
ATOM 1128 O O . LYS A 1 141 ? 9.133 5.902 8.438 1 98.44 141 LYS A O 1
ATOM 1133 N N . PRO A 1 142 ? 11.031 5.16 9.5 1 97.44 142 PRO A N 1
ATOM 1134 C CA . PRO A 1 142 ? 10.211 4.457 10.492 1 97.44 142 PRO A CA 1
ATOM 1135 C C . PRO A 1 142 ? 9.5 5.406 11.453 1 97.44 142 PRO A C 1
ATOM 1137 O O . PRO A 1 142 ? 10.016 6.488 11.75 1 97.44 142 PRO A O 1
ATOM 1140 N N . TYR A 1 143 ? 8.414 5 11.938 1 97.19 143 TYR A N 1
ATOM 1141 C CA . TYR A 1 143 ? 7.727 5.746 12.984 1 97.19 143 TYR A CA 1
ATOM 1142 C C . TYR A 1 143 ? 8.477 5.645 14.305 1 97.19 143 TYR A C 1
ATOM 1144 O O . TYR A 1 143 ? 8.789 4.547 14.766 1 97.19 143 TYR A O 1
ATOM 1152 N N . VAL A 1 144 ? 8.727 6.719 14.867 1 96.88 144 VAL A N 1
ATOM 1153 C CA . VAL A 1 144 ? 9.359 6.828 16.188 1 96.88 144 VAL A CA 1
ATOM 1154 C C . VAL A 1 144 ? 8.508 7.711 17.094 1 96.88 144 VAL A C 1
ATOM 1156 O O . VAL A 1 144 ? 8.461 8.93 16.922 1 96.88 144 VAL A O 1
ATOM 1159 N N . PRO A 1 145 ? 7.871 7.113 18.078 1 95.31 145 PRO A N 1
ATOM 1160 C CA . PRO A 1 145 ? 6.922 7.852 18.906 1 95.31 145 PRO A CA 1
ATOM 1161 C C . PRO A 1 145 ? 7.531 9.117 19.516 1 95.31 145 PRO A C 1
ATOM 1163 O O . PRO A 1 145 ? 6.867 10.156 19.578 1 95.31 145 PRO A O 1
ATOM 1166 N N . THR A 1 146 ? 8.781 9.125 19.922 1 96.81 146 THR A N 1
ATOM 1167 C CA . THR A 1 146 ? 9.414 10.25 20.594 1 96.81 146 THR A CA 1
ATOM 1168 C C . THR A 1 146 ? 9.711 11.383 19.609 1 96.81 146 THR A C 1
ATOM 1170 O O . THR A 1 146 ? 10.016 12.5 20.016 1 96.81 146 THR A O 1
ATOM 1173 N N . ALA A 1 147 ? 9.594 11.094 18.312 1 97.94 147 ALA A N 1
ATOM 1174 C CA . ALA A 1 147 ? 9.867 12.109 17.297 1 97.94 147 ALA A CA 1
ATOM 1175 C C . ALA A 1 147 ? 8.57 12.711 16.75 1 97.94 147 ALA A C 1
ATOM 1177 O O . ALA A 1 147 ? 8.602 13.641 15.945 1 97.94 147 ALA A O 1
ATOM 1178 N N . GLU A 1 148 ? 7.496 12.211 17.25 1 96.94 148 GLU A N 1
ATOM 1179 C CA . GLU A 1 148 ? 6.203 12.609 16.703 1 96.94 148 GLU A CA 1
ATOM 1180 C C . GLU A 1 148 ? 5.84 14.031 17.141 1 96.94 148 GLU A C 1
ATOM 1182 O O . GLU A 1 148 ? 6.082 14.406 18.281 1 96.94 148 GLU A O 1
ATOM 1187 N N . GLY A 1 149 ? 5.301 14.773 16.203 1 96.62 149 GLY A N 1
ATOM 1188 C CA . GLY A 1 149 ? 4.688 16.062 16.469 1 96.62 149 GLY A CA 1
ATOM 1189 C C . GLY A 1 149 ? 3.314 16.219 15.836 1 96.62 149 GLY A C 1
ATOM 1190 O O . GLY A 1 149 ? 2.9 15.375 15.031 1 96.62 149 GLY A O 1
ATOM 1191 N N . GLY A 1 150 ? 2.666 17.281 16.266 1 97.06 150 GLY A N 1
ATOM 1192 C CA . GLY A 1 150 ? 1.348 17.562 15.727 1 97.06 150 GLY A CA 1
ATOM 1193 C C . GLY A 1 150 ? 0.91 19 15.938 1 97.06 150 GLY A C 1
ATOM 1194 O O . GLY A 1 150 ? 1.502 19.734 16.734 1 97.06 150 GLY A O 1
ATOM 1195 N N . ILE A 1 151 ? -0.047 19.375 15.125 1 96.62 151 ILE A N 1
ATOM 1196 C CA . ILE A 1 151 ? -0.711 20.672 15.234 1 96.62 151 ILE A CA 1
ATOM 1197 C C . ILE A 1 151 ? -2.211 20.469 15.438 1 96.62 151 ILE A C 1
ATOM 1199 O O . ILE A 1 151 ? -2.799 19.531 14.883 1 96.62 151 ILE A O 1
ATOM 1203 N N . LYS A 1 152 ? -2.703 21.344 16.234 1 96.62 152 LYS A N 1
ATOM 1204 C CA . LYS A 1 152 ? -4.141 21.25 16.469 1 96.62 152 LYS A CA 1
ATOM 1205 C C . LYS A 1 152 ? -4.926 21.516 15.18 1 96.62 152 LYS A C 1
ATOM 1207 O O . LYS A 1 152 ? -4.633 22.469 14.445 1 96.62 152 LYS A O 1
ATOM 1212 N N . TYR A 1 153 ? -5.961 20.719 14.961 1 95.5 153 TYR A N 1
ATOM 1213 C CA . TYR A 1 153 ? -6.711 20.734 13.711 1 95.5 153 TYR A CA 1
ATOM 1214 C C . TYR A 1 153 ? -7.418 22.078 13.523 1 95.5 153 TYR A C 1
ATOM 1216 O O . TYR A 1 153 ? -7.676 22.484 12.391 1 95.5 153 TYR A O 1
ATOM 1224 N N . ASP A 1 154 ? -7.75 22.75 14.602 1 94.94 154 ASP A N 1
ATOM 1225 C CA . ASP A 1 154 ? -8.516 24 14.531 1 94.94 154 ASP A CA 1
ATOM 1226 C C . ASP A 1 154 ? -7.668 25.188 14.977 1 94.94 154 ASP A C 1
ATOM 1228 O O . ASP A 1 154 ? -8.188 26.156 15.539 1 94.94 154 ASP A O 1
ATOM 1232 N N . ASP A 1 155 ? -6.398 25.047 14.805 1 96.62 155 ASP A N 1
ATOM 1233 C CA . ASP A 1 155 ? -5.52 26.156 15.133 1 96.62 155 ASP A CA 1
ATOM 1234 C C . ASP A 1 155 ? -5.973 27.438 14.438 1 96.62 155 ASP A C 1
ATOM 1236 O O . ASP A 1 155 ? -6.082 27.484 13.211 1 96.62 155 ASP A O 1
ATOM 1240 N N . PRO A 1 156 ? -6.199 28.484 15.156 1 94.44 156 PRO A N 1
ATOM 1241 C CA . PRO A 1 156 ? -6.738 29.719 14.578 1 94.44 156 PRO A CA 1
ATOM 1242 C C . PRO A 1 156 ? -5.754 30.406 13.633 1 94.44 156 PRO A C 1
ATOM 1244 O O . PRO A 1 156 ? -6.16 31.219 12.805 1 94.44 156 PRO A O 1
ATOM 1247 N N . SER A 1 157 ? -4.492 30.109 13.773 1 93.94 157 SER A N 1
ATOM 1248 C CA . SER A 1 157 ? -3.49 30.719 12.906 1 93.94 157 SER A CA 1
ATOM 1249 C C . SER A 1 157 ? -3.559 30.141 11.492 1 93.94 157 SER A C 1
ATOM 1251 O O . SER A 1 157 ? -3.15 30.797 10.531 1 93.94 157 SER A O 1
ATOM 1253 N N . LEU A 1 158 ? -4.047 28.922 11.359 1 95.88 158 LEU A N 1
ATOM 1254 C CA . LEU A 1 158 ? -4.09 28.25 10.062 1 95.88 158 LEU A CA 1
ATOM 1255 C C . LEU A 1 158 ? -5.445 28.453 9.391 1 95.88 158 LEU A C 1
ATOM 1257 O O . LEU A 1 158 ? -5.52 28.609 8.172 1 95.88 158 LEU A O 1
ATOM 1261 N N . LYS A 1 159 ? -6.488 28.453 10.18 1 95.75 159 LYS A N 1
ATOM 1262 C CA . LYS A 1 159 ? -7.852 28.656 9.703 1 95.75 159 LYS A CA 1
ATOM 1263 C C . LYS A 1 159 ? -8.195 27.688 8.57 1 95.75 159 LYS A C 1
ATOM 1265 O O . LYS A 1 159 ? -8.703 28.109 7.527 1 95.75 159 LYS A O 1
ATOM 1270 N N . ILE A 1 160 ? -7.812 26.453 8.727 1 97.31 160 ILE A N 1
ATOM 1271 C CA . ILE A 1 160 ? -8.125 25.438 7.723 1 97.31 160 ILE A CA 1
ATOM 1272 C C . ILE A 1 160 ? -9.633 25.266 7.617 1 97.31 160 ILE A C 1
ATOM 1274 O O . ILE A 1 160 ? -10.305 25 8.609 1 97.31 160 ILE A O 1
ATOM 1278 N N . PRO A 1 161 ? -10.203 25.422 6.438 1 97.31 161 PRO A N 1
ATOM 1279 C CA . PRO A 1 161 ? -11.648 25.297 6.254 1 97.31 161 PRO A CA 1
ATOM 1280 C C . PRO A 1 161 ? -12.094 23.844 6.051 1 97.31 161 PRO A C 1
ATOM 1282 O O . PRO A 1 161 ? -12.453 23.453 4.938 1 97.31 161 PRO A O 1
ATOM 1285 N N . TRP A 1 162 ? -12.172 23.062 7.105 1 98.06 162 TRP A N 1
ATOM 1286 C CA . TRP A 1 162 ? -12.688 21.703 6.988 1 98.06 162 TRP A CA 1
ATOM 1287 C C . TRP A 1 162 ? -14.094 21.703 6.398 1 98.06 162 TRP A C 1
ATOM 1289 O O . TRP A 1 162 ? -14.977 22.406 6.891 1 98.06 162 TRP A O 1
ATOM 1299 N N . PRO A 1 163 ? -14.305 20.875 5.414 1 98.44 163 PRO A N 1
ATOM 1300 C CA . PRO A 1 163 ? -15.523 21.031 4.617 1 98.44 163 PRO A CA 1
ATOM 1301 C C . PRO A 1 163 ? -16.781 20.578 5.359 1 98.44 163 PRO A C 1
ATOM 1303 O O . PRO A 1 163 ? -17.875 21.016 5.035 1 98.44 163 PRO A O 1
ATOM 1306 N N . LEU A 1 164 ? -16.656 19.688 6.34 1 98.5 164 LEU A N 1
ATOM 1307 C CA . LEU A 1 164 ? -17.812 19.156 7.055 1 98.5 164 LEU A CA 1
ATOM 1308 C C . LEU A 1 164 ? -17.734 19.469 8.539 1 98.5 164 LEU A C 1
ATOM 1310 O O . LEU A 1 164 ? -16.656 19.797 9.047 1 98.5 164 LEU A O 1
ATOM 1314 N N . ALA A 1 165 ? -18.891 19.328 9.172 1 97.81 165 ALA A N 1
ATOM 1315 C CA . ALA A 1 165 ? -18.875 19.391 10.633 1 97.81 165 ALA A CA 1
ATOM 1316 C C . ALA A 1 165 ? -17.984 18.297 11.211 1 97.81 165 ALA A C 1
ATOM 1318 O O . ALA A 1 165 ? -17.984 17.172 10.711 1 97.81 165 ALA A O 1
ATOM 1319 N N . ILE A 1 166 ? -17.297 18.641 12.273 1 96.88 166 ILE A N 1
ATOM 1320 C CA . ILE A 1 166 ? -16.391 17.688 12.891 1 96.88 166 ILE A CA 1
ATOM 1321 C C . ILE A 1 166 ? -17.172 16.688 13.719 1 96.88 166 ILE A C 1
ATOM 1323 O O . ILE A 1 166 ? -17.766 17.047 14.742 1 96.88 166 ILE A O 1
ATOM 1327 N N . ALA A 1 167 ? -17.141 15.469 13.305 1 97.06 167 ALA A N 1
ATOM 1328 C CA . ALA A 1 167 ? -17.906 14.422 13.984 1 97.06 167 ALA A CA 1
ATOM 1329 C C . ALA A 1 167 ? -17.078 13.758 15.07 1 97.06 167 ALA A C 1
ATOM 1331 O O . ALA A 1 167 ? -17.609 13.32 16.094 1 97.06 167 ALA A O 1
ATOM 1332 N N . GLU A 1 168 ? -15.844 13.586 14.789 1 96.62 168 GLU A N 1
ATOM 1333 C CA . GLU A 1 168 ? -14.969 12.82 15.672 1 96.62 168 GLU A CA 1
ATOM 1334 C C . GLU A 1 168 ? -13.508 13.227 15.484 1 96.62 168 GLU A C 1
ATOM 1336 O O . GLU A 1 168 ? -13.062 13.484 14.367 1 96.62 168 GLU A O 1
ATOM 1341 N N . ILE A 1 169 ? -12.781 13.273 16.547 1 96.75 169 ILE A N 1
ATOM 1342 C CA . ILE A 1 169 ? -11.344 13.516 16.594 1 96.75 169 ILE A CA 1
ATOM 1343 C C . ILE A 1 169 ? -10.75 12.891 17.844 1 96.75 169 ILE A C 1
ATOM 1345 O O . ILE A 1 169 ? -11.383 12.867 18.906 1 96.75 169 ILE A O 1
ATOM 1349 N N . SER A 1 170 ? -9.609 12.406 17.734 1 96.5 170 SER A N 1
ATOM 1350 C CA . SER A 1 170 ? -9.023 11.727 18.891 1 96.5 170 SER A CA 1
ATOM 1351 C C . SER A 1 170 ? -8.633 12.719 19.984 1 96.5 170 SER A C 1
ATOM 1353 O O . SER A 1 170 ? -8.383 13.891 19.703 1 96.5 170 SER A O 1
ATOM 1355 N N . GLU A 1 171 ? -8.523 12.18 21.203 1 95.12 171 GLU A N 1
ATOM 1356 C CA . GLU A 1 171 ? -8.039 13 22.312 1 95.12 171 GLU A CA 1
ATOM 1357 C C . GLU A 1 171 ? -6.621 13.5 22.062 1 95.12 171 GLU A C 1
ATOM 1359 O O . GLU A 1 171 ? -6.293 14.648 22.375 1 95.12 171 GLU A O 1
ATOM 1364 N N . ARG A 1 172 ? -5.855 12.664 21.5 1 94.25 172 ARG A N 1
ATOM 1365 C CA . ARG A 1 172 ? -4.473 13.023 21.188 1 94.25 172 ARG A CA 1
ATOM 1366 C C . ARG A 1 172 ? -4.418 14.211 20.234 1 94.25 172 ARG A C 1
ATOM 1368 O O . ARG A 1 172 ? -3.695 15.18 20.484 1 94.25 172 ARG A O 1
ATOM 1375 N N . ASP A 1 173 ? -5.191 14.18 19.219 1 96.12 173 ASP A N 1
ATOM 1376 C CA . ASP A 1 173 ? -5.195 15.25 18.219 1 96.12 173 ASP A CA 1
ATOM 1377 C C . ASP A 1 173 ? -5.742 16.547 18.812 1 96.12 173 ASP A C 1
ATOM 1379 O O . ASP A 1 173 ? -5.312 17.641 18.422 1 96.12 173 ASP A O 1
ATOM 1383 N N . CYS A 1 174 ? -6.578 16.438 19.766 1 95.12 174 CYS A N 1
ATOM 1384 C CA . CYS A 1 174 ? -7.168 17.594 20.406 1 95.12 174 CYS A CA 1
ATOM 1385 C C . CYS A 1 174 ? -6.18 18.234 21.375 1 95.12 174 CYS A C 1
ATOM 1387 O O . CYS A 1 174 ? -6.312 19.422 21.719 1 95.12 174 CYS A O 1
ATOM 1389 N N . SER A 1 175 ? -5.25 17.5 21.766 1 94.88 175 SER A N 1
ATOM 1390 C CA . SER A 1 175 ? -4.379 17.953 22.859 1 94.88 175 SER A CA 1
ATOM 1391 C C . SER A 1 175 ? -3.129 18.641 22.312 1 94.88 175 SER A C 1
ATOM 1393 O O . SER A 1 175 ? -2.332 19.188 23.078 1 94.88 175 SER A O 1
ATOM 1395 N N . PHE A 1 176 ? -2.953 18.641 21.031 1 95.38 176 PHE A N 1
ATOM 1396 C CA . PHE A 1 176 ? -1.769 19.281 20.469 1 95.38 176 PHE A CA 1
ATOM 1397 C C . PHE A 1 176 ? -1.777 20.781 20.75 1 95.38 176 PHE A C 1
ATOM 1399 O O . PHE A 1 176 ? -2.842 21.391 20.828 1 95.38 176 PHE A O 1
ATOM 1406 N N . PRO A 1 177 ? -0.601 21.344 20.906 1 90.75 177 PRO A N 1
ATOM 1407 C CA . PRO A 1 177 ? -0.525 22.781 21.203 1 90.75 177 PRO A CA 1
ATOM 1408 C C . PRO A 1 177 ? -0.888 23.656 20 1 90.75 177 PRO A C 1
ATOM 1410 O O . PRO A 1 177 ? -0.7 23.234 18.859 1 90.75 177 PRO A O 1
ATOM 1413 N N . LEU A 1 178 ? -1.336 24.797 20.297 1 93.44 178 LEU A N 1
ATOM 1414 C CA . LEU A 1 178 ? -1.567 25.797 19.266 1 93.44 178 LEU A CA 1
ATOM 1415 C C . LEU A 1 178 ? -0.25 26.406 18.797 1 93.44 178 LEU A C 1
ATOM 1417 O O . LEU A 1 178 ? 0.714 26.484 19.562 1 93.44 178 LEU A O 1
ATOM 1421 N N . LEU A 1 179 ? -0.356 26.766 17.531 1 93.94 179 LEU A N 1
ATOM 1422 C CA . LEU A 1 179 ? 0.754 27.578 17.031 1 93.94 179 LEU A CA 1
ATOM 1423 C C . LEU A 1 179 ? 0.741 28.969 17.656 1 93.94 179 LEU A C 1
ATOM 1425 O O . LEU A 1 179 ? -0.325 29.562 17.859 1 93.94 179 LEU A O 1
ATOM 1429 N N . ASN A 1 180 ? 1.849 29.297 18.219 1 88.38 180 ASN A N 1
ATOM 1430 C CA . ASN A 1 180 ? 1.915 30.656 18.75 1 88.38 180 ASN A CA 1
ATOM 1431 C C . ASN A 1 180 ? 2.916 31.516 17.984 1 88.38 180 ASN A C 1
ATOM 1433 O O . ASN A 1 180 ? 3.539 31.047 17.031 1 88.38 180 ASN A O 1
ATOM 1437 N N . GLU A 1 181 ? 3.035 32.781 18.422 1 87.56 181 GLU A N 1
ATOM 1438 C CA . GLU A 1 181 ? 3.871 33.75 17.703 1 87.56 181 GLU A CA 1
ATOM 1439 C C . GLU A 1 181 ? 5.34 33.344 17.75 1 87.56 181 GLU A C 1
ATOM 1441 O O . GLU A 1 181 ? 6.145 33.812 16.938 1 87.56 181 GLU A O 1
ATOM 1446 N N . ASN A 1 182 ? 5.645 32.406 18.578 1 89.5 182 ASN A N 1
ATOM 1447 C CA . ASN A 1 182 ? 7.043 32 18.75 1 89.5 182 ASN A CA 1
ATOM 1448 C C . ASN A 1 182 ? 7.359 30.719 18 1 89.5 182 ASN A C 1
ATOM 1450 O O . ASN A 1 182 ? 8.492 30.234 18.047 1 89.5 182 ASN A O 1
ATOM 1454 N N . TYR A 1 183 ? 6.344 30.266 17.312 1 93.62 183 TYR A N 1
ATOM 1455 C CA . TYR A 1 183 ? 6.617 29.031 16.578 1 93.62 183 TYR A CA 1
ATOM 1456 C C . TYR A 1 183 ? 7.613 29.266 15.453 1 93.62 183 TYR A C 1
ATOM 1458 O O . TYR A 1 183 ? 7.379 30.109 14.578 1 93.62 183 TYR A O 1
ATOM 1466 N N . GLN A 1 184 ? 8.758 28.562 15.469 1 93.62 184 GLN A N 1
ATOM 1467 C CA . GLN A 1 184 ? 9.875 28.859 14.578 1 93.62 184 GLN A CA 1
ATOM 1468 C C . GLN A 1 184 ? 9.922 27.875 13.406 1 93.62 184 GLN A C 1
ATOM 1470 O O . GLN A 1 184 ? 10.719 28.062 12.484 1 93.62 184 GLN A O 1
ATOM 1475 N N . GLY A 1 185 ? 9.078 26.859 13.508 1 96.44 185 GLY A N 1
ATOM 1476 C CA . GLY A 1 185 ? 9.078 25.906 12.414 1 96.44 185 GLY A CA 1
ATOM 1477 C C . GLY A 1 185 ? 10.086 24.797 12.586 1 96.44 185 GLY A C 1
ATOM 1478 O O . GLY A 1 185 ? 10.695 24.656 13.656 1 96.44 185 GLY A O 1
ATOM 1479 N N . ILE A 1 186 ? 10.141 23.922 11.633 1 97.25 186 ILE A N 1
ATOM 1480 C CA . ILE A 1 186 ? 11.008 22.75 11.664 1 97.25 186 ILE A CA 1
ATOM 1481 C C . ILE A 1 186 ? 12.273 23.031 10.852 1 97.25 186 ILE A C 1
ATOM 1483 O O . ILE A 1 186 ? 12.195 23.484 9.711 1 97.25 186 ILE A O 1
ATOM 1487 N N . VAL A 1 187 ? 13.375 22.828 11.469 1 96.38 187 VAL A N 1
ATOM 1488 C CA . VAL A 1 187 ? 14.648 22.891 10.766 1 96.38 187 VAL A CA 1
ATOM 1489 C C . VAL A 1 187 ? 15.102 21.484 10.367 1 96.38 187 VAL A C 1
ATOM 1491 O O . VAL A 1 187 ? 15.281 20.625 11.234 1 96.38 187 VAL A O 1
ATOM 1494 N N . LEU A 1 188 ? 15.344 21.281 9.125 1 94 188 LEU A N 1
ATOM 1495 C CA . LEU A 1 188 ? 15.664 19.953 8.609 1 94 188 LEU A CA 1
ATOM 1496 C C . LEU A 1 188 ? 17.172 19.75 8.531 1 94 188 LEU A C 1
ATOM 1498 O O . LEU A 1 188 ? 17.922 20.703 8.328 1 94 188 LEU A O 1
ATOM 1502 N N . MET B 1 1 ? 11.133 -4.016 24.797 1 39.56 1 MET B N 1
ATOM 1503 C CA . MET B 1 1 ? 11.125 -4.125 23.344 1 39.56 1 MET B CA 1
ATOM 1504 C C . MET B 1 1 ? 9.742 -3.82 22.781 1 39.56 1 MET B C 1
ATOM 1506 O O . MET B 1 1 ? 8.742 -4.344 23.266 1 39.56 1 MET B O 1
ATOM 1510 N N . THR B 1 2 ? 9.516 -2.695 22.203 1 53.34 2 THR B N 1
ATOM 1511 C CA . THR B 1 2 ? 8.18 -2.393 21.703 1 53.34 2 THR B CA 1
ATOM 1512 C C . THR B 1 2 ? 7.586 -3.596 20.969 1 53.34 2 THR B C 1
ATOM 1514 O O . THR B 1 2 ? 8.234 -4.18 20.094 1 53.34 2 THR B O 1
ATOM 1517 N N . PRO B 1 3 ? 6.574 -4.152 21.453 1 69.31 3 PRO B N 1
ATOM 1518 C CA . PRO B 1 3 ? 6.012 -5.348 20.812 1 69.31 3 PRO B CA 1
ATOM 1519 C C . PRO B 1 3 ? 5.906 -5.211 19.297 1 69.31 3 PRO B C 1
ATOM 1521 O O . PRO B 1 3 ? 5.625 -4.121 18.797 1 69.31 3 PRO B O 1
ATOM 1524 N N . LYS B 1 4 ? 6.344 -6.289 18.594 1 79.06 4 LYS B N 1
ATOM 1525 C CA . LYS B 1 4 ? 6.258 -6.316 17.141 1 79.06 4 LYS B CA 1
ATOM 1526 C C . LYS B 1 4 ? 4.809 -6.23 16.672 1 79.06 4 LYS B C 1
ATOM 1528 O O . LYS B 1 4 ? 3.918 -6.828 17.281 1 79.06 4 LYS B O 1
ATOM 1533 N N . LYS B 1 5 ? 4.617 -5.516 15.68 1 91.56 5 LYS B N 1
ATOM 1534 C CA . LYS B 1 5 ? 3.295 -5.371 15.078 1 91.56 5 LYS B CA 1
ATOM 1535 C C . LYS B 1 5 ? 3.066 -6.414 13.992 1 91.56 5 LYS B C 1
ATOM 1537 O O . LYS B 1 5 ? 1.925 -6.676 13.602 1 91.56 5 LYS B O 1
ATOM 1542 N N . LEU B 1 6 ? 4.168 -6.992 13.5 1 96.5 6 LEU B N 1
ATOM 1543 C CA . LEU B 1 6 ? 4.113 -8 12.445 1 96.5 6 LEU B CA 1
ATOM 1544 C C . LEU B 1 6 ? 4.648 -9.336 12.945 1 96.5 6 LEU B C 1
ATOM 1546 O O . LEU B 1 6 ? 5.766 -9.406 13.461 1 96.5 6 LEU B O 1
ATOM 1550 N N . GLN B 1 7 ? 3.814 -10.367 12.836 1 97.25 7 GLN B N 1
ATOM 1551 C CA . GLN B 1 7 ? 4.223 -11.719 13.211 1 97.25 7 GLN B CA 1
ATOM 1552 C C . GLN B 1 7 ? 4.406 -12.594 11.977 1 97.25 7 GLN B C 1
ATOM 1554 O O . GLN B 1 7 ? 3.545 -12.625 11.094 1 97.25 7 GLN B O 1
ATOM 1559 N N . ILE B 1 8 ? 5.461 -13.375 11.977 1 97.94 8 ILE B N 1
ATOM 1560 C CA . ILE B 1 8 ? 5.832 -14.156 10.797 1 97.94 8 ILE B CA 1
ATOM 1561 C C . ILE B 1 8 ? 5.535 -15.633 11.047 1 97.94 8 ILE B C 1
ATOM 1563 O O . ILE B 1 8 ? 5.914 -16.188 12.078 1 97.94 8 ILE B O 1
ATOM 1567 N N . TYR B 1 9 ? 4.879 -16.266 10.125 1 98.31 9 TYR B N 1
ATOM 1568 C CA . TYR B 1 9 ? 4.59 -17.703 10.172 1 98.31 9 TYR B CA 1
ATOM 1569 C C . TYR B 1 9 ? 5.082 -18.406 8.914 1 98.31 9 TYR B C 1
ATOM 1571 O O . TYR B 1 9 ? 4.844 -17.938 7.801 1 98.31 9 TYR B O 1
ATOM 1579 N N . SER B 1 10 ? 5.707 -19.516 9.117 1 98.19 10 SER B N 1
ATOM 1580 C CA . SER B 1 10 ? 6.172 -20.312 7.977 1 98.19 10 SER B CA 1
ATOM 1581 C C . SER B 1 10 ? 5.012 -21 7.27 1 98.19 10 SER B C 1
ATOM 1583 O O . SER B 1 10 ? 3.947 -21.188 7.855 1 98.19 10 SER B O 1
ATOM 1585 N N . THR B 1 11 ? 5.195 -21.312 6.031 1 98.62 11 THR B N 1
ATOM 1586 C CA . THR B 1 11 ? 4.297 -22.141 5.238 1 98.62 11 THR B CA 1
ATOM 1587 C C . THR B 1 11 ? 5.012 -23.391 4.75 1 98.62 11 THR B C 1
ATOM 1589 O O . THR B 1 11 ? 6.211 -23.562 4.965 1 98.62 11 THR B O 1
ATOM 1592 N N . PRO B 1 12 ? 4.316 -24.266 4.062 1 98.5 12 PRO B N 1
ATOM 1593 C CA . PRO B 1 12 ? 4.965 -25.5 3.58 1 98.5 12 PRO B CA 1
ATOM 1594 C C . PRO B 1 12 ? 5.973 -25.234 2.467 1 98.5 12 PRO B C 1
ATOM 1596 O O . PRO B 1 12 ? 6.801 -26.094 2.16 1 98.5 12 PRO B O 1
ATOM 1599 N N . ILE B 1 13 ? 5.855 -24.156 1.791 1 98.56 13 ILE B N 1
ATOM 1600 C CA . ILE B 1 13 ? 6.828 -23.812 0.762 1 98.56 13 ILE B CA 1
ATOM 1601 C C . ILE B 1 13 ? 7.926 -22.938 1.366 1 98.56 13 ILE B C 1
ATOM 1603 O O . ILE B 1 13 ? 7.645 -21.875 1.937 1 98.56 13 ILE B O 1
ATOM 1607 N N . SER B 1 14 ? 9.109 -23.375 1.158 1 95.94 14 SER B N 1
ATOM 1608 C CA . SER B 1 14 ? 10.25 -22.688 1.742 1 95.94 14 SER B CA 1
ATOM 1609 C C . SER B 1 14 ? 10.289 -21.219 1.308 1 95.94 14 SER B C 1
ATOM 1611 O O . SER B 1 14 ? 10.07 -20.906 0.136 1 95.94 14 SER B O 1
ATOM 1613 N N . GLU B 1 15 ? 10.5 -20.297 2.27 1 97.44 15 GLU B N 1
ATOM 1614 C CA . GLU B 1 15 ? 10.703 -18.859 2.09 1 97.44 15 GLU B CA 1
ATOM 1615 C C . GLU B 1 15 ? 9.391 -18.141 1.771 1 97.44 15 GLU B C 1
ATOM 1617 O O . GLU B 1 15 ? 9.352 -16.922 1.677 1 97.44 15 GLU B O 1
ATOM 1622 N N . VAL B 1 16 ? 8.32 -18.922 1.542 1 98.81 16 VAL B N 1
ATOM 1623 C CA . VAL B 1 16 ? 6.988 -18.328 1.553 1 98.81 16 VAL B CA 1
ATOM 1624 C C . VAL B 1 16 ? 6.488 -18.219 2.99 1 98.81 16 VAL B C 1
ATOM 1626 O O . VAL B 1 16 ? 6.426 -19.203 3.717 1 98.81 16 VAL B O 1
ATOM 1629 N N . VAL B 1 17 ? 6.176 -17.031 3.396 1 98.88 17 VAL B N 1
ATOM 1630 C CA . VAL B 1 17 ? 5.742 -16.859 4.781 1 98.88 17 VAL B CA 1
ATOM 1631 C C . VAL B 1 17 ? 4.461 -16.031 4.824 1 98.88 17 VAL B C 1
ATOM 1633 O O . VAL B 1 17 ? 4.137 -15.328 3.869 1 98.88 17 VAL B O 1
ATOM 1636 N N . LEU B 1 18 ? 3.705 -16.203 5.891 1 98.81 18 LEU B N 1
ATOM 1637 C CA . LEU B 1 18 ? 2.551 -15.367 6.207 1 98.81 18 LEU B CA 1
ATOM 1638 C C . LEU B 1 18 ? 2.889 -14.359 7.297 1 98.81 18 LEU B C 1
ATOM 1640 O O . LEU B 1 18 ? 3.592 -14.688 8.258 1 98.81 18 LEU B O 1
ATOM 1644 N N . ILE B 1 19 ? 2.445 -13.188 7.105 1 98.75 19 ILE B N 1
ATOM 1645 C CA . ILE B 1 19 ? 2.637 -12.133 8.094 1 98.75 19 ILE B CA 1
ATOM 1646 C C . ILE B 1 19 ? 1.289 -11.734 8.688 1 98.75 19 IL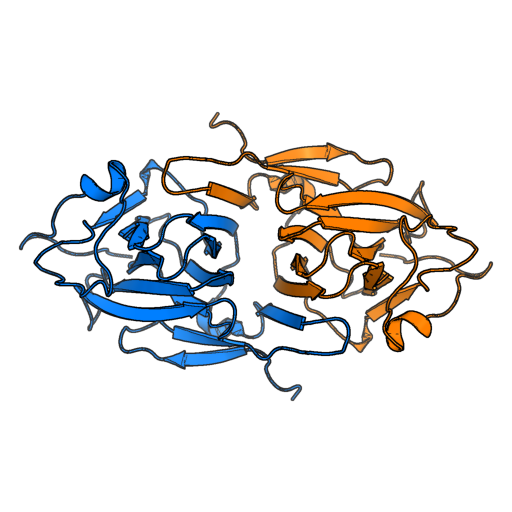E B C 1
ATOM 1648 O O . ILE B 1 19 ? 0.398 -11.273 7.973 1 98.75 19 ILE B O 1
ATOM 1652 N N . ALA B 1 20 ? 1.137 -11.922 9.938 1 98.06 20 ALA B N 1
ATOM 1653 C CA . ALA B 1 20 ? -0.034 -11.422 10.648 1 98.06 20 ALA B CA 1
ATOM 1654 C C . ALA B 1 20 ? 0.223 -10.023 11.211 1 98.06 20 ALA B C 1
ATOM 1656 O O . ALA B 1 20 ? 1.275 -9.773 11.805 1 98.06 20 ALA B O 1
ATOM 1657 N N . THR B 1 21 ? -0.762 -9.188 11.023 1 96.44 21 THR B N 1
ATOM 1658 C CA . THR B 1 21 ? -0.614 -7.797 11.438 1 96.44 21 THR B CA 1
ATOM 1659 C C . THR B 1 21 ? -1.535 -7.484 12.617 1 96.44 21 THR B C 1
ATOM 1661 O O . THR B 1 21 ? -2.725 -7.809 12.578 1 96.44 21 THR B O 1
ATOM 1664 N N . GLN B 1 22 ? -0.992 -6.852 13.562 1 93.94 22 GLN B N 1
ATOM 1665 C CA . GLN B 1 22 ? -1.802 -6.324 14.656 1 93.94 22 GLN B CA 1
ATOM 1666 C C . GLN B 1 22 ? -2.357 -4.945 14.312 1 93.94 22 GLN B C 1
ATOM 1668 O O . GLN B 1 22 ? -1.617 -4.062 13.867 1 93.94 22 GLN B O 1
ATOM 1673 N N . SER B 1 23 ? -3.615 -4.82 14.508 1 94.88 23 SER B N 1
ATOM 1674 C CA . SER B 1 23 ? -4.266 -3.551 14.195 1 94.88 23 SER B CA 1
ATOM 1675 C C . SER B 1 23 ? -4.586 -2.764 15.461 1 94.88 23 SER B C 1
ATOM 1677 O O . SER B 1 23 ? -4.797 -3.35 16.516 1 94.88 23 SER B O 1
ATOM 1679 N N . HIS B 1 24 ? -4.508 -1.473 15.328 1 94.44 24 HIS B N 1
ATOM 1680 C CA . HIS B 1 24 ? -5.031 -0.559 16.344 1 94.44 24 HIS B CA 1
ATOM 1681 C C . HIS B 1 24 ? -6.438 -0.09 15.977 1 94.44 24 HIS B C 1
ATOM 1683 O O . HIS B 1 24 ? -6.676 0.375 14.859 1 94.44 24 HIS B O 1
ATOM 1689 N N . GLU B 1 25 ? -7.301 -0.229 16.922 1 94.56 25 GLU B N 1
ATOM 1690 C CA . GLU B 1 25 ? -8.688 0.161 16.688 1 94.56 25 GLU B CA 1
ATOM 1691 C C . GLU B 1 25 ? -9.18 1.12 17.781 1 94.56 25 GLU B C 1
ATOM 1693 O O . GLU B 1 25 ? -8.859 0.953 18.953 1 94.56 25 GLU B O 1
ATOM 1698 N N . ASP B 1 26 ? -9.891 2.152 17.359 1 93.69 26 ASP B N 1
ATOM 1699 C CA . ASP B 1 26 ? -10.594 3.08 18.25 1 93.69 26 ASP B CA 1
ATOM 1700 C C . ASP B 1 26 ? -11.898 3.562 17.609 1 93.69 26 ASP B C 1
ATOM 1702 O O . ASP B 1 26 ? -12.398 2.949 16.672 1 93.69 26 ASP B O 1
ATOM 1706 N N . GLU B 1 27 ? -12.484 4.551 18.141 1 93.06 27 GLU B N 1
ATOM 1707 C CA . GLU B 1 27 ? -13.797 4.992 17.688 1 93.06 27 GLU B CA 1
ATOM 1708 C C . GLU B 1 27 ? -13.758 5.488 16.25 1 93.06 27 GLU B C 1
ATOM 1710 O O . GLU B 1 27 ? -14.758 5.41 15.531 1 93.06 27 GLU B O 1
ATOM 1715 N N . ARG B 1 28 ? -12.68 5.949 15.859 1 95.06 28 ARG B N 1
ATOM 1716 C CA . ARG B 1 28 ? -12.555 6.496 14.516 1 95.06 28 ARG B CA 1
ATOM 1717 C C . ARG B 1 28 ? -12.484 5.383 13.477 1 95.06 28 ARG B C 1
ATOM 1719 O O . ARG B 1 28 ? -12.859 5.586 12.32 1 95.06 28 ARG B O 1
ATOM 1726 N N . GLY B 1 29 ? -11.914 4.254 13.852 1 97.06 29 GLY B N 1
ATOM 1727 C CA . GLY B 1 29 ? -11.734 3.152 12.922 1 97.06 29 GLY B CA 1
ATOM 1728 C C . GLY B 1 29 ? -10.484 2.34 13.203 1 97.06 29 GLY B C 1
ATOM 1729 O O . GLY B 1 29 ? -10.227 1.957 14.344 1 97.06 29 GLY B O 1
ATOM 1730 N N . VAL B 1 30 ? -9.859 2.023 12.125 1 97.12 30 VAL B N 1
ATOM 1731 C CA . VAL B 1 30 ? -8.742 1.085 12.219 1 97.12 30 VAL B CA 1
ATOM 1732 C C . VAL B 1 30 ? -7.469 1.741 11.695 1 97.12 30 VAL B C 1
ATOM 1734 O O . VAL B 1 30 ? -7.516 2.537 10.758 1 97.12 30 VAL B O 1
ATOM 1737 N N . PHE B 1 31 ? -6.375 1.465 12.266 1 97.25 31 PHE B N 1
ATOM 1738 C CA . PHE B 1 31 ? -5.031 1.786 11.797 1 97.25 31 PHE B CA 1
ATOM 1739 C C . PHE B 1 31 ? -4.09 0.604 12 1 97.25 31 PHE B C 1
ATOM 1741 O O . PHE B 1 31 ? -4.055 0.012 13.078 1 97.25 31 PHE B O 1
ATOM 1748 N N . TYR B 1 32 ? -3.316 0.236 10.938 1 97.38 32 TYR B N 1
ATOM 1749 C CA . TYR B 1 32 ? -2.381 -0.867 11.125 1 97.38 32 TYR B CA 1
ATOM 1750 C C . TYR B 1 32 ? -1.162 -0.71 10.227 1 97.38 32 TYR B C 1
ATOM 1752 O O . TYR B 1 32 ? -1.24 -0.076 9.172 1 97.38 32 TYR B O 1
ATOM 1760 N N . ARG B 1 33 ? -0.075 -1.29 10.688 1 97.56 33 ARG B N 1
ATOM 1761 C CA . ARG B 1 33 ? 1.167 -1.334 9.922 1 97.56 33 ARG B CA 1
ATOM 1762 C C . ARG B 1 33 ? 1.149 -2.477 8.914 1 97.56 33 ARG B C 1
ATOM 1764 O O . ARG B 1 33 ? 1.224 -3.648 9.297 1 97.56 33 ARG B O 1
ATOM 1771 N N . GLY B 1 34 ? 1.144 -2.061 7.676 1 97.69 34 GLY B N 1
ATOM 1772 C CA . GLY B 1 34 ? 1.062 -3.07 6.633 1 97.69 34 GLY B CA 1
ATOM 1773 C C . GLY B 1 34 ? 2.42 -3.578 6.188 1 97.69 34 GLY B C 1
ATOM 1774 O O . GLY B 1 34 ? 2.518 -4.625 5.543 1 97.69 34 GLY B O 1
ATOM 1775 N N . PHE B 1 35 ? 3.408 -2.875 6.477 1 98.56 35 PHE B N 1
ATOM 1776 C CA . PHE B 1 35 ? 4.781 -3.197 6.102 1 98.56 35 PHE B CA 1
ATOM 1777 C C . PHE B 1 35 ? 5.773 -2.414 6.949 1 98.56 35 PHE B C 1
ATOM 1779 O O . PHE B 1 35 ? 5.543 -1.243 7.262 1 98.56 35 PHE B O 1
ATOM 1786 N N . CYS B 1 36 ? 6.816 -3.004 7.301 1 98.31 36 CYS B N 1
ATOM 1787 C CA . CYS B 1 36 ? 7.941 -2.391 7.996 1 98.31 36 CYS B CA 1
ATOM 1788 C C . CYS B 1 36 ? 9.25 -3.088 7.645 1 98.31 36 CYS B C 1
ATOM 1790 O O . CYS B 1 36 ? 9.438 -4.262 7.961 1 98.31 36 CYS B O 1
ATOM 1792 N N . ASP B 1 37 ? 10.148 -2.346 7.008 1 98 37 ASP B N 1
ATOM 1793 C CA . ASP B 1 37 ? 11.383 -2.979 6.551 1 98 37 ASP B CA 1
ATOM 1794 C C . ASP B 1 37 ? 12.227 -3.455 7.73 1 98 37 ASP B C 1
ATOM 1796 O O . ASP B 1 37 ? 12.922 -4.473 7.637 1 98 37 ASP B O 1
ATOM 1800 N N . HIS B 1 38 ? 12.117 -2.748 8.867 1 97.06 38 HIS B N 1
ATOM 1801 C CA . HIS B 1 38 ? 12.859 -3.154 10.055 1 97.06 38 HIS B CA 1
ATOM 1802 C C . HIS B 1 38 ? 12.312 -4.461 10.625 1 97.06 38 HIS B C 1
ATOM 1804 O O . HIS B 1 38 ? 13.078 -5.379 10.922 1 97.06 38 HIS B O 1
ATOM 1810 N N . GLU B 1 39 ? 11.031 -4.578 10.742 1 97.62 39 GLU B N 1
ATOM 1811 C CA . GLU B 1 39 ? 10.43 -5.773 11.328 1 97.62 39 GLU B CA 1
ATOM 1812 C C . GLU B 1 39 ? 10.57 -6.973 10.398 1 97.62 39 GLU B C 1
ATOM 1814 O O . GLU B 1 39 ? 10.57 -8.117 10.852 1 97.62 39 GLU B O 1
ATOM 1819 N N . LEU B 1 40 ? 10.734 -6.711 9.117 1 98.12 40 LEU B N 1
ATOM 1820 C CA . LEU B 1 40 ? 10.805 -7.797 8.148 1 98.12 40 LEU B CA 1
ATOM 1821 C C . LEU B 1 40 ? 12.227 -7.938 7.598 1 98.12 40 LEU B C 1
ATOM 1823 O O . LEU B 1 40 ? 12.422 -8.477 6.504 1 98.12 40 LEU B O 1
ATOM 1827 N N . ASP B 1 41 ? 13.18 -7.449 8.266 1 97.81 41 ASP B N 1
ATOM 1828 C CA . ASP B 1 41 ? 14.562 -7.383 7.805 1 97.81 41 ASP B CA 1
ATOM 1829 C C . ASP B 1 41 ? 15.086 -8.773 7.434 1 97.81 41 ASP B C 1
ATOM 1831 O O . ASP B 1 41 ? 15.727 -8.938 6.398 1 97.81 41 ASP B O 1
ATOM 1835 N N . GLU B 1 42 ? 14.781 -9.797 8.188 1 97.19 42 GLU B N 1
ATOM 1836 C CA . GLU B 1 42 ? 15.289 -11.148 7.973 1 97.19 42 GLU B CA 1
ATOM 1837 C C . GLU B 1 42 ? 14.742 -11.742 6.684 1 97.19 42 GLU B C 1
ATOM 1839 O O . GLU B 1 42 ? 15.359 -12.633 6.094 1 97.19 42 GLU B O 1
ATOM 1844 N N . ILE B 1 43 ? 13.602 -11.25 6.297 1 98.06 43 ILE B N 1
ATOM 1845 C CA . ILE B 1 43 ? 12.961 -11.727 5.078 1 98.06 43 ILE B CA 1
ATOM 1846 C C . ILE B 1 43 ? 13.469 -10.938 3.879 1 98.06 43 ILE B C 1
ATOM 1848 O O . ILE B 1 43 ? 13.797 -11.516 2.838 1 98.06 43 ILE B O 1
ATOM 1852 N N . LEU B 1 44 ? 13.547 -9.664 4.027 1 98.31 44 LEU B N 1
ATOM 1853 C CA . LEU B 1 44 ? 13.891 -8.758 2.936 1 98.31 44 LEU B CA 1
ATOM 1854 C C . LEU B 1 44 ? 15.359 -8.906 2.545 1 98.31 44 LEU B C 1
ATOM 1856 O O . LEU B 1 44 ? 15.695 -8.828 1.362 1 98.31 44 LEU B O 1
ATOM 1860 N N . MET B 1 45 ? 16.234 -9.102 3.535 1 97.56 45 MET B N 1
ATOM 1861 C CA . MET B 1 45 ? 17.656 -9.305 3.314 1 97.56 45 MET B CA 1
ATOM 1862 C C . MET B 1 45 ? 18.219 -8.242 2.385 1 97.56 45 MET B C 1
ATOM 1864 O O . MET B 1 45 ? 18.906 -8.555 1.406 1 97.56 45 MET B O 1
ATOM 1868 N N . GLY B 1 46 ? 17.875 -7.004 2.615 1 96.88 46 GLY B N 1
ATOM 1869 C CA . GLY B 1 46 ? 18.453 -5.871 1.913 1 96.88 46 GLY B CA 1
ATOM 1870 C C . GLY B 1 46 ? 17.609 -5.391 0.751 1 96.88 46 GLY B C 1
ATOM 1871 O O . GLY B 1 46 ? 17.844 -4.316 0.201 1 96.88 46 GLY B O 1
ATOM 1872 N N . ARG B 1 47 ? 16.594 -6.152 0.333 1 98.12 47 ARG B N 1
ATOM 1873 C CA . ARG B 1 47 ? 15.688 -5.715 -0.733 1 98.12 47 ARG B CA 1
ATOM 1874 C C . ARG B 1 47 ? 14.836 -4.535 -0.283 1 98.12 47 ARG B C 1
ATOM 1876 O O . ARG B 1 47 ? 14.539 -4.395 0.904 1 98.12 47 ARG B O 1
ATOM 1883 N N . THR B 1 48 ? 14.469 -3.689 -1.233 1 98.5 48 THR B N 1
ATOM 1884 C CA . THR B 1 48 ? 13.586 -2.553 -0.978 1 98.5 48 THR B CA 1
ATOM 1885 C C . THR B 1 48 ? 12.359 -2.604 -1.884 1 98.5 48 THR B C 1
ATOM 1887 O O . THR B 1 48 ? 12.375 -3.279 -2.914 1 98.5 48 THR B O 1
ATOM 1890 N N . ILE B 1 49 ? 11.281 -1.936 -1.48 1 98.81 49 ILE B N 1
ATOM 1891 C CA . ILE B 1 49 ? 10.086 -1.858 -2.312 1 98.81 49 ILE B CA 1
ATOM 1892 C C . ILE B 1 49 ? 10.328 -0.9 -3.477 1 98.81 49 ILE B C 1
ATOM 1894 O O . ILE B 1 49 ? 10.586 0.287 -3.268 1 98.81 49 ILE B O 1
ATOM 1898 N N . ARG B 1 50 ? 10.188 -1.458 -4.66 1 98.56 50 ARG B N 1
ATOM 1899 C CA . ARG B 1 50 ? 10.492 -0.653 -5.84 1 98.56 50 ARG B CA 1
ATOM 1900 C C . ARG B 1 50 ? 9.219 -0.253 -6.574 1 98.56 50 ARG B C 1
ATOM 1902 O O . ARG B 1 50 ? 9.188 0.771 -7.262 1 98.56 50 ARG B O 1
ATOM 1909 N N . GLN B 1 51 ? 8.273 -1.057 -6.453 1 98.62 51 GLN B N 1
ATOM 1910 C CA . GLN B 1 51 ? 7.008 -0.821 -7.133 1 98.62 51 GLN B CA 1
ATOM 1911 C C . GLN B 1 51 ? 5.832 -1.317 -6.293 1 98.62 51 GLN B C 1
ATOM 1913 O O . GLN B 1 51 ? 5.941 -2.338 -5.609 1 98.62 51 GLN B O 1
ATOM 1918 N N . ILE B 1 52 ? 4.711 -0.587 -6.27 1 98.75 52 ILE B N 1
ATOM 1919 C CA . ILE B 1 52 ? 3.477 -0.958 -5.578 1 98.75 52 ILE B CA 1
ATOM 1920 C C . ILE B 1 52 ? 2.305 -0.902 -6.555 1 98.75 52 ILE B C 1
ATOM 1922 O O . ILE B 1 52 ? 2.105 0.105 -7.238 1 98.75 52 ILE B O 1
ATOM 1926 N N . ASN B 1 53 ? 1.581 -1.958 -6.645 1 98.5 53 ASN B N 1
ATOM 1927 C CA . ASN B 1 53 ? 0.389 -2.023 -7.48 1 98.5 53 ASN B CA 1
ATOM 1928 C C . ASN B 1 53 ? -0.86 -2.322 -6.656 1 98.5 53 ASN B C 1
ATOM 1930 O O . ASN B 1 53 ? -0.77 -2.891 -5.566 1 98.5 53 ASN B O 1
ATOM 1934 N N . LEU B 1 54 ? -1.983 -1.903 -7.191 1 98.5 54 LEU B N 1
ATOM 1935 C CA . LEU B 1 54 ? -3.295 -2.223 -6.641 1 98.5 54 LEU B CA 1
ATOM 1936 C C . LEU B 1 54 ? -4.203 -2.822 -7.711 1 98.5 54 LEU B C 1
ATOM 1938 O O . LEU B 1 54 ? -4.152 -2.414 -8.875 1 98.5 54 LEU B O 1
ATOM 1942 N N . SER B 1 55 ? -4.996 -3.742 -7.316 1 98.19 55 SER B N 1
ATOM 1943 C CA . SER B 1 55 ? -5.996 -4.301 -8.219 1 98.19 55 SER B CA 1
ATOM 1944 C C . SER B 1 55 ? -7.367 -4.375 -7.559 1 98.19 55 SER B C 1
ATOM 1946 O O . SER B 1 55 ? -7.465 -4.57 -6.344 1 98.19 55 SER B O 1
ATOM 1948 N N . ILE B 1 56 ? -8.359 -4.164 -8.32 1 98.19 56 ILE B N 1
ATOM 1949 C CA . ILE B 1 56 ? -9.75 -4.387 -7.938 1 98.19 56 ILE B CA 1
ATOM 1950 C C . ILE B 1 56 ? -10.375 -5.441 -8.852 1 98.19 56 ILE B C 1
ATOM 1952 O O . ILE B 1 56 ? -10.383 -5.281 -10.078 1 98.19 56 ILE B O 1
ATOM 1956 N N . THR B 1 57 ? -10.797 -6.5 -8.281 1 98.56 57 THR B N 1
ATOM 1957 C CA . THR B 1 57 ? -11.469 -7.562 -9.023 1 98.56 57 THR B CA 1
ATOM 1958 C C . THR B 1 57 ? -12.969 -7.566 -8.742 1 98.56 57 THR B C 1
ATOM 1960 O O . THR B 1 57 ? -13.383 -7.812 -7.605 1 98.56 57 THR B O 1
ATOM 1963 N N . HIS B 1 58 ? -13.758 -7.395 -9.703 1 97.94 58 HIS B N 1
ATOM 1964 C CA . HIS B 1 58 ? -15.164 -7.074 -9.531 1 97.94 58 HIS B CA 1
ATOM 1965 C C . HIS B 1 58 ? -15.992 -8.328 -9.273 1 97.94 58 HIS B C 1
ATOM 1967 O O . HIS B 1 58 ? -16.797 -8.367 -8.344 1 97.94 58 HIS B O 1
ATOM 1973 N N . GLN B 1 59 ? -15.688 -9.352 -10.055 1 98.19 59 GLN B N 1
ATOM 1974 C CA . GLN B 1 59 ? -16.625 -10.469 -10.086 1 98.19 59 GLN B CA 1
ATOM 1975 C C . GLN B 1 59 ? -16.125 -11.633 -9.227 1 98.19 59 GLN B C 1
ATOM 1977 O O . GLN B 1 59 ? -14.945 -11.969 -9.258 1 98.19 59 GLN B O 1
ATOM 1982 N N . VAL B 1 60 ? -17.047 -12.18 -8.492 1 98.44 60 VAL B N 1
ATOM 1983 C CA . VAL B 1 60 ? -16.781 -13.406 -7.746 1 98.44 60 VAL B CA 1
ATOM 1984 C C . VAL B 1 60 ? -16.359 -14.516 -8.711 1 98.44 60 VAL B C 1
ATOM 1986 O O . VAL B 1 60 ? -16.938 -14.672 -9.781 1 98.44 60 VAL B O 1
ATOM 1989 N N . GLY B 1 61 ? -15.344 -15.266 -8.289 1 98.62 61 GLY B N 1
ATOM 1990 C CA . GLY B 1 61 ? -14.906 -16.391 -9.094 1 98.62 61 GLY B CA 1
ATOM 1991 C C . GLY B 1 61 ? -13.852 -16.016 -10.117 1 98.62 61 GLY B C 1
ATOM 1992 O O . GLY B 1 61 ? -13.297 -16.891 -10.797 1 98.62 61 GLY B O 1
ATOM 1993 N N . THR B 1 62 ? -13.555 -14.75 -10.305 1 98.69 62 THR B N 1
ATOM 1994 C CA . THR B 1 62 ? -12.523 -14.289 -11.227 1 98.69 62 THR B CA 1
ATOM 1995 C C . THR B 1 62 ? -11.141 -14.766 -10.781 1 98.69 62 THR B C 1
ATOM 1997 O O . THR B 1 62 ? -10.82 -14.719 -9.594 1 98.69 62 THR B O 1
ATOM 2000 N N . ILE B 1 63 ? -10.359 -15.234 -11.734 1 98.5 63 ILE B N 1
ATOM 2001 C CA . ILE B 1 63 ? -8.977 -15.609 -11.453 1 98.5 63 ILE B CA 1
ATOM 2002 C C . ILE B 1 63 ? -8.023 -14.617 -12.117 1 98.5 63 ILE B C 1
ATOM 2004 O O . ILE B 1 63 ? -8.211 -14.25 -13.273 1 98.5 63 ILE B O 1
ATOM 2008 N N . ARG B 1 64 ? -7.105 -14.117 -11.375 1 98.31 64 ARG B N 1
ATOM 2009 C CA . ARG B 1 64 ? -5.938 -13.406 -11.883 1 98.31 64 ARG B CA 1
ATOM 2010 C C . ARG B 1 64 ? -4.66 -14.195 -11.617 1 98.31 64 ARG B C 1
ATOM 2012 O O . ARG B 1 64 ? -4.328 -14.484 -10.469 1 98.31 64 ARG B O 1
ATOM 2019 N N . GLY B 1 65 ? -3.801 -14.492 -12.547 1 91.38 65 GLY B N 1
ATOM 2020 C CA . GLY B 1 65 ? -2.561 -15.234 -12.391 1 91.38 65 GLY B CA 1
ATOM 2021 C C . GLY B 1 65 ? -2.561 -16.547 -13.141 1 91.38 65 GLY B C 1
ATOM 2022 O O . GLY B 1 65 ? -3.426 -16.797 -13.992 1 91.38 65 GLY B O 1
ATOM 2023 N N . LEU B 1 66 ? -1.522 -17.094 -13 1 97.94 66 LEU B N 1
ATOM 2024 C CA . LEU B 1 66 ? -0.359 -17.172 -12.125 1 97.94 66 LEU B CA 1
ATOM 2025 C C . LEU B 1 66 ? 0.846 -16.484 -12.758 1 97.94 66 LEU B C 1
ATOM 2027 O O . LEU B 1 66 ? 1.354 -16.938 -13.789 1 97.94 66 LEU B O 1
ATOM 2031 N N . HIS B 1 67 ? 1.451 -15.461 -12.117 1 98.56 67 HIS B N 1
ATOM 2032 C CA . HIS B 1 67 ? 2.469 -14.641 -12.766 1 98.56 67 HIS B CA 1
ATOM 2033 C C . HIS B 1 67 ? 3.771 -14.656 -11.969 1 98.56 67 HIS B C 1
ATOM 2035 O O . HIS B 1 67 ? 3.758 -14.828 -10.75 1 98.56 67 HIS B O 1
ATOM 2041 N N . PHE B 1 68 ? 4.914 -14.484 -12.648 1 98.56 68 PHE B N 1
ATOM 2042 C CA . PHE B 1 68 ? 6.25 -14.273 -12.102 1 98.56 68 PHE B CA 1
ATOM 2043 C C . PHE B 1 68 ? 7.133 -13.547 -13.102 1 98.56 68 PHE B C 1
ATOM 2045 O O . PHE B 1 68 ? 6.719 -13.281 -14.234 1 98.56 68 PHE B O 1
ATOM 2052 N N . GLN B 1 69 ? 8.273 -13.094 -12.688 1 98.56 69 GLN B N 1
ATOM 2053 C CA . GLN B 1 69 ? 9.281 -12.547 -13.594 1 98.56 69 GLN B CA 1
ATOM 2054 C C . GLN B 1 69 ? 10.555 -13.375 -13.578 1 98.56 69 GLN B C 1
ATOM 2056 O O . GLN B 1 69 ? 10.969 -13.875 -12.523 1 98.56 69 GLN B O 1
ATOM 2061 N N . HIS B 1 70 ? 11.195 -13.461 -14.695 1 98.44 70 HIS B N 1
ATOM 2062 C CA . HIS B 1 70 ? 12.477 -14.141 -14.812 1 98.44 70 HIS B CA 1
ATOM 2063 C C . HIS B 1 70 ? 13.625 -13.242 -14.375 1 98.44 70 HIS B C 1
ATOM 2065 O O . HIS B 1 70 ? 13.508 -12.016 -14.414 1 98.44 70 HIS B O 1
ATOM 2071 N N . PRO B 1 71 ? 14.75 -13.945 -13.938 1 97.88 71 PRO B N 1
ATOM 2072 C CA . PRO B 1 71 ? 15.961 -13.148 -13.75 1 97.88 71 PRO B CA 1
ATOM 2073 C C . PRO B 1 71 ? 16.391 -12.422 -15.023 1 97.88 71 PRO B C 1
ATOM 2075 O O . PRO B 1 71 ? 16.188 -12.922 -16.125 1 97.88 71 PRO B O 1
ATOM 2078 N N . PRO B 1 72 ? 17 -11.305 -14.82 1 98.06 72 PRO B N 1
ATOM 2079 C CA . PRO B 1 72 ? 17.453 -10.648 -13.586 1 98.06 72 PRO B CA 1
ATOM 2080 C C . PRO B 1 72 ? 16.359 -9.797 -12.938 1 98.06 72 PRO B C 1
ATOM 2082 O O . PRO B 1 72 ? 16.641 -9.008 -12.031 1 98.06 72 PRO B O 1
ATOM 2085 N N . TYR B 1 73 ? 15.086 -9.961 -13.273 1 98.38 73 TYR B N 1
ATOM 2086 C CA . TYR B 1 73 ? 14.016 -9.133 -12.727 1 98.38 73 TYR B CA 1
ATOM 2087 C C . TYR B 1 73 ? 13.102 -9.953 -11.82 1 98.38 73 TYR B C 1
ATOM 2089 O O . TYR B 1 73 ? 11.992 -9.531 -11.508 1 98.38 73 TYR B O 1
ATOM 2097 N N . ALA B 1 74 ? 13.602 -11.156 -11.484 1 98.69 74 ALA B N 1
ATOM 2098 C CA . ALA B 1 74 ? 12.859 -11.93 -10.492 1 98.69 74 ALA B CA 1
ATOM 2099 C C . ALA B 1 74 ? 12.609 -11.117 -9.227 1 98.69 74 ALA B C 1
ATOM 2101 O O . ALA B 1 74 ? 13.523 -10.461 -8.719 1 98.69 74 ALA B O 1
ATOM 2102 N N . GLU B 1 75 ? 11.344 -11.164 -8.773 1 98.56 75 GLU B N 1
ATOM 2103 C CA . GLU B 1 75 ? 10.953 -10.25 -7.703 1 98.56 75 GLU B CA 1
ATOM 2104 C C . GLU B 1 75 ? 10.359 -11.008 -6.52 1 98.56 75 GLU B C 1
ATOM 2106 O O . GLU B 1 75 ? 9.742 -12.062 -6.691 1 98.56 75 GLU B O 1
ATOM 2111 N N . MET B 1 76 ? 10.633 -10.516 -5.34 1 98.81 76 MET B N 1
ATOM 2112 C CA . MET B 1 76 ? 9.789 -10.852 -4.195 1 98.81 76 MET B CA 1
ATOM 2113 C C . MET B 1 76 ? 8.5 -10.031 -4.211 1 98.81 76 MET B C 1
ATOM 2115 O O . MET B 1 76 ? 8.523 -8.828 -4.5 1 98.81 76 MET B O 1
ATOM 2119 N N . LYS B 1 77 ? 7.363 -10.688 -3.924 1 98.75 77 LYS B N 1
ATOM 2120 C CA . LYS B 1 77 ? 6.055 -10.039 -3.811 1 98.75 77 LYS B CA 1
ATOM 2121 C C . LYS B 1 77 ? 5.512 -10.141 -2.389 1 98.75 77 LYS B C 1
ATOM 2123 O O . LYS B 1 77 ? 5.656 -11.18 -1.738 1 98.75 77 LYS B O 1
ATOM 2128 N N . MET B 1 78 ? 4.977 -9.117 -1.915 1 98.94 78 MET B N 1
ATOM 2129 C CA . MET B 1 78 ? 4.188 -9.117 -0.687 1 98.94 78 MET B CA 1
ATOM 2130 C C . MET B 1 78 ? 2.75 -8.68 -0.964 1 98.94 78 MET B C 1
ATOM 2132 O O . MET B 1 78 ? 2.512 -7.555 -1.4 1 98.94 78 MET B O 1
ATOM 2136 N N . ILE B 1 79 ? 1.842 -9.602 -0.696 1 98.94 79 ILE B N 1
ATOM 2137 C CA . ILE B 1 79 ? 0.469 -9.438 -1.162 1 98.94 79 ILE B CA 1
ATOM 2138 C C . ILE B 1 79 ? -0.473 -9.328 0.034 1 98.94 79 ILE B C 1
ATOM 2140 O O . ILE B 1 79 ? -0.41 -10.141 0.958 1 98.94 79 ILE B O 1
ATOM 2144 N N . ARG B 1 80 ? -1.292 -8.328 0.032 1 98.75 80 ARG B N 1
ATOM 2145 C CA . ARG B 1 80 ? -2.398 -8.195 0.974 1 98.75 80 ARG B CA 1
ATOM 2146 C C . ARG B 1 80 ? -3.723 -8.016 0.24 1 98.75 80 ARG B C 1
ATOM 2148 O O . ARG B 1 80 ? -3.787 -7.316 -0.772 1 98.75 80 ARG B O 1
ATOM 2155 N N . CYS B 1 81 ? -4.75 -8.688 0.747 1 98.69 81 CYS B N 1
ATOM 2156 C CA . CYS B 1 81 ? -6.102 -8.266 0.398 1 98.69 81 CYS B CA 1
ATOM 2157 C C . CYS B 1 81 ? -6.59 -7.164 1.331 1 98.69 81 CYS B C 1
ATOM 2159 O O . CYS B 1 81 ? -6.727 -7.383 2.537 1 98.69 81 CYS B O 1
ATOM 2161 N N . ILE B 1 82 ? -6.875 -6.012 0.8 1 97.56 82 ILE B N 1
ATOM 2162 C CA . ILE B 1 82 ? -7.176 -4.887 1.679 1 97.56 82 ILE B CA 1
ATOM 2163 C C . ILE B 1 82 ? -8.688 -4.668 1.74 1 97.56 82 ILE B C 1
ATOM 2165 O O . ILE B 1 82 ? -9.18 -3.947 2.611 1 97.56 82 ILE B O 1
ATOM 2169 N N . GLN B 1 83 ? -9.391 -5.188 0.818 1 96.88 83 GLN B N 1
ATOM 2170 C CA . GLN B 1 83 ? -10.852 -5.25 0.806 1 96.88 83 GLN B CA 1
ATOM 2171 C C . GLN B 1 83 ? -11.336 -6.555 0.182 1 96.88 83 GLN B C 1
ATOM 2173 O O . GLN B 1 83 ? -10.773 -7.023 -0.806 1 96.88 83 GLN B O 1
ATOM 2178 N N . GLY B 1 84 ? -12.484 -7.105 0.711 1 97.81 84 GLY B N 1
ATOM 2179 C CA . GLY B 1 84 ? -13.016 -8.359 0.19 1 97.81 84 GLY B CA 1
ATOM 2180 C C . GLY B 1 84 ? -12.258 -9.578 0.685 1 97.81 84 GLY B C 1
ATOM 2181 O O . GLY B 1 84 ? -11.875 -9.641 1.854 1 97.81 84 GLY B O 1
ATOM 2182 N N . CYS B 1 85 ? -12.211 -10.562 -0.188 1 98.81 85 CYS B N 1
ATOM 2183 C CA . CYS B 1 85 ? -11.617 -11.844 0.16 1 98.81 85 CYS B CA 1
ATOM 2184 C C . CYS B 1 85 ? -11.188 -12.602 -1.09 1 98.81 85 CYS B C 1
ATOM 2186 O O . CYS B 1 85 ? -11.922 -12.648 -2.078 1 98.81 85 CYS B O 1
ATOM 2188 N N . VAL B 1 86 ? -10.047 -13.172 -1.003 1 98.88 86 VAL B N 1
ATOM 2189 C CA . VAL B 1 86 ? -9.547 -13.945 -2.133 1 98.88 86 VAL B CA 1
ATOM 2190 C C . VAL B 1 86 ? -8.93 -15.25 -1.635 1 98.88 86 VAL B C 1
ATOM 2192 O O . VAL B 1 86 ? -8.562 -15.359 -0.463 1 98.88 86 VAL B O 1
ATOM 2195 N N . TRP B 1 87 ? -8.906 -16.219 -2.512 1 98.94 87 TRP B N 1
ATOM 2196 C CA . TRP B 1 87 ? -8.031 -17.375 -2.383 1 98.94 87 TRP B CA 1
ATOM 2197 C C . TRP B 1 87 ? -6.73 -17.172 -3.146 1 98.94 87 TRP B C 1
ATOM 2199 O O . TRP B 1 87 ? -6.715 -17.203 -4.379 1 98.94 87 TRP B O 1
ATOM 2209 N N . ASP B 1 88 ? -5.695 -17 -2.402 1 98.88 88 ASP B N 1
ATOM 2210 C CA . ASP B 1 88 ? -4.391 -16.656 -2.961 1 98.88 88 ASP B CA 1
ATOM 2211 C C . ASP B 1 88 ? -3.52 -17.906 -3.113 1 98.88 88 ASP B C 1
ATOM 2213 O O . ASP B 1 88 ? -3.463 -18.734 -2.213 1 98.88 88 ASP B O 1
ATOM 2217 N N . VAL B 1 89 ? -2.826 -18 -4.215 1 98.88 89 VAL B N 1
ATOM 2218 C CA . VAL B 1 89 ? -2.08 -19.219 -4.516 1 98.88 89 VAL B CA 1
ATOM 2219 C C . VAL B 1 89 ? -0.656 -18.859 -4.934 1 98.88 89 VAL B C 1
ATOM 2221 O O . VAL B 1 89 ? -0.448 -17.938 -5.727 1 98.88 89 VAL B O 1
ATOM 2224 N N . VAL B 1 90 ? 0.273 -19.609 -4.418 1 98.88 90 VAL B N 1
ATOM 2225 C CA . VAL B 1 90 ? 1.684 -19.516 -4.785 1 98.88 90 VAL B CA 1
ATOM 2226 C C . VAL B 1 90 ? 2.168 -20.875 -5.312 1 98.88 90 VAL B C 1
ATOM 2228 O O . VAL B 1 90 ? 1.825 -21.922 -4.762 1 98.88 90 VAL B O 1
ATOM 2231 N N . VAL B 1 91 ? 2.928 -20.844 -6.375 1 98.69 91 VAL B N 1
ATOM 2232 C CA . VAL B 1 91 ? 3.541 -22.047 -6.93 1 98.69 91 VAL B CA 1
ATOM 2233 C C . VAL B 1 91 ? 5.062 -21.922 -6.902 1 98.69 91 VAL B C 1
ATOM 2235 O O . VAL B 1 91 ? 5.613 -20.938 -7.402 1 98.69 91 VAL B O 1
ATOM 2238 N N . ASP B 1 92 ? 5.742 -22.922 -6.355 1 98.75 92 ASP B N 1
ATOM 2239 C CA . ASP B 1 92 ? 7.199 -22.938 -6.301 1 98.75 92 ASP B CA 1
ATOM 2240 C C . ASP B 1 92 ? 7.797 -23.422 -7.617 1 98.75 92 ASP B C 1
ATOM 2242 O O . ASP B 1 92 ? 7.676 -24.609 -7.957 1 98.75 92 ASP B O 1
ATOM 2246 N N . LEU B 1 93 ? 8.516 -22.562 -8.305 1 98.19 93 LEU B N 1
ATOM 2247 C CA . LEU B 1 93 ? 9.086 -22.891 -9.609 1 98.19 93 LEU B CA 1
ATOM 2248 C C . LEU B 1 93 ? 10.609 -22.969 -9.531 1 98.19 93 LEU B C 1
ATOM 2250 O O . LEU B 1 93 ? 11.281 -23.062 -10.555 1 98.19 93 LEU B O 1
ATOM 2254 N N . ARG B 1 94 ? 11.141 -22.875 -8.359 1 98.25 94 ARG B N 1
ATOM 2255 C CA . ARG B 1 94 ? 12.586 -22.875 -8.188 1 98.25 94 ARG B CA 1
ATOM 2256 C C . ARG B 1 94 ? 13.156 -24.281 -8.422 1 98.25 94 ARG B C 1
ATOM 2258 O O . ARG B 1 94 ? 12.812 -25.219 -7.707 1 98.25 94 ARG B O 1
ATOM 2265 N N . LYS B 1 95 ? 13.977 -24.281 -9.336 1 97.06 95 LYS B N 1
ATOM 2266 C CA . LYS B 1 95 ? 14.5 -25.547 -9.836 1 97.06 95 LYS B CA 1
ATOM 2267 C C . LYS B 1 95 ? 15.094 -26.375 -8.703 1 97.06 95 LYS B C 1
ATOM 2269 O O . LYS B 1 95 ? 14.875 -27.594 -8.633 1 97.06 95 LYS B O 1
ATOM 2274 N N . GLU B 1 96 ? 15.766 -25.828 -7.75 1 95.25 96 GLU B N 1
ATOM 2275 C CA . GLU B 1 96 ? 16.5 -26.578 -6.738 1 95.25 96 GLU B CA 1
ATOM 2276 C C . GLU B 1 96 ? 15.734 -26.625 -5.422 1 95.25 96 GLU B C 1
ATOM 2278 O O . GLU B 1 96 ? 16.266 -27.062 -4.398 1 95.25 96 GLU B O 1
ATOM 2283 N N . SER B 1 97 ? 14.539 -26.219 -5.496 1 97.62 97 SER B N 1
ATOM 2284 C CA . SER B 1 97 ? 13.75 -26.172 -4.27 1 97.62 97 SER B CA 1
ATOM 2285 C C . SER B 1 97 ? 13.219 -27.562 -3.914 1 97.62 97 SER B C 1
ATOM 2287 O O . SER B 1 97 ? 12.797 -28.312 -4.793 1 97.62 97 SER B O 1
ATOM 2289 N N . ALA B 1 98 ? 13.125 -27.875 -2.611 1 97.75 98 ALA B N 1
ATOM 2290 C CA . ALA B 1 98 ? 12.555 -29.125 -2.121 1 97.75 98 ALA B CA 1
ATOM 2291 C C . ALA B 1 98 ? 11.055 -29.188 -2.395 1 97.75 98 ALA B C 1
ATOM 2293 O O . ALA B 1 98 ? 10.461 -30.266 -2.363 1 97.75 98 ALA B O 1
ATOM 2294 N N . THR B 1 99 ? 10.484 -28.078 -2.645 1 98 99 THR B N 1
ATOM 2295 C CA . THR B 1 99 ? 9.047 -28.016 -2.875 1 98 99 THR B CA 1
ATOM 2296 C C . THR B 1 99 ? 8.742 -27.625 -4.32 1 98 99 THR B C 1
ATOM 2298 O O . THR B 1 99 ? 7.711 -27.016 -4.598 1 98 99 THR B O 1
ATOM 2301 N N . PHE B 1 100 ? 9.711 -28 -5.184 1 97.31 100 PHE B N 1
ATOM 2302 C CA . PHE B 1 100 ? 9.562 -27.719 -6.605 1 97.31 100 PHE B CA 1
ATOM 2303 C C . PHE B 1 100 ? 8.219 -28.219 -7.121 1 97.31 100 PHE B C 1
ATOM 2305 O O . PHE B 1 100 ? 7.867 -29.391 -6.91 1 97.31 100 PHE B O 1
ATOM 2312 N N . LEU B 1 101 ? 7.387 -27.281 -7.668 1 97 101 LEU B N 1
ATOM 2313 C CA . LEU B 1 101 ? 6.102 -27.5 -8.328 1 97 101 LEU B CA 1
ATOM 2314 C C . LEU B 1 101 ? 5.016 -27.797 -7.301 1 97 101 LEU B C 1
ATOM 2316 O O . LEU B 1 101 ? 3.914 -28.219 -7.66 1 97 101 LEU B O 1
ATOM 2320 N N . GLN B 1 102 ? 5.348 -27.609 -6.082 1 97.62 102 GLN B N 1
ATOM 2321 C CA . GLN B 1 102 ? 4.293 -27.594 -5.07 1 97.62 102 GLN B CA 1
ATOM 2322 C C . GLN B 1 102 ? 3.652 -26.219 -4.957 1 97.62 102 GLN B C 1
ATOM 2324 O O . GLN B 1 102 ? 4.242 -25.219 -5.371 1 97.62 102 GLN B O 1
ATOM 2329 N N . TRP B 1 103 ? 2.428 -26.25 -4.484 1 98.56 103 TRP B N 1
ATOM 2330 C CA . TRP B 1 103 ? 1.719 -24.984 -4.34 1 98.56 103 TRP B CA 1
ATOM 2331 C C . TRP B 1 103 ? 1.151 -24.844 -2.932 1 98.56 103 TRP B C 1
ATOM 2333 O O . TRP B 1 103 ? 1.065 -25.812 -2.186 1 98.56 103 TRP B O 1
ATOM 2343 N N . TYR B 1 104 ? 0.898 -23.641 -2.533 1 98.75 104 TYR B N 1
ATOM 2344 C CA . TYR B 1 104 ? 0.287 -23.281 -1.259 1 98.75 104 TYR B CA 1
ATOM 2345 C C . TYR B 1 104 ? -0.831 -22.266 -1.458 1 98.75 104 TYR B C 1
ATOM 2347 O O . TYR B 1 104 ? -0.673 -21.297 -2.207 1 98.75 104 TYR B O 1
ATOM 2355 N N . GLY B 1 105 ? -2.012 -22.531 -0.886 1 98.75 105 GLY B N 1
ATOM 2356 C CA . GLY B 1 105 ? -3.154 -21.625 -0.938 1 98.75 105 GLY B CA 1
ATOM 2357 C C . GLY B 1 105 ? -3.564 -21.109 0.425 1 98.75 105 GLY B C 1
ATOM 2358 O O . GLY B 1 105 ? -3.461 -21.812 1.427 1 98.75 105 GLY B O 1
ATOM 2359 N N . VAL B 1 106 ? -4.043 -19.891 0.431 1 98.88 106 VAL B N 1
ATOM 2360 C CA . VAL B 1 106 ? -4.473 -19.281 1.689 1 98.88 106 VAL B CA 1
ATOM 2361 C C . VAL B 1 106 ? -5.527 -18.219 1.417 1 98.88 106 VAL B C 1
ATOM 2363 O O . VAL B 1 106 ? -5.504 -17.562 0.37 1 98.88 106 VAL B O 1
ATOM 2366 N N . GLU B 1 107 ? -6.43 -18.078 2.332 1 98.81 107 GLU B N 1
ATOM 2367 C CA . GLU B 1 107 ? -7.387 -16.969 2.238 1 98.81 107 GLU B CA 1
ATOM 2368 C C . GLU B 1 107 ? -6.785 -15.672 2.756 1 98.81 107 GLU B C 1
ATOM 2370 O O . GLU B 1 107 ? -6.238 -15.633 3.859 1 98.81 107 GLU B O 1
ATOM 2375 N N . LEU B 1 108 ? -6.824 -14.672 1.971 1 98.81 108 LEU B N 1
ATOM 2376 C CA . LEU B 1 108 ? -6.52 -13.297 2.369 1 98.81 108 LEU B CA 1
ATOM 2377 C C . LEU B 1 108 ? -7.77 -12.43 2.318 1 98.81 108 LEU B C 1
ATOM 2379 O O . LEU B 1 108 ? -8.586 -12.555 1.401 1 98.81 108 LEU B O 1
ATOM 2383 N N . SER B 1 109 ? -7.945 -11.578 3.293 1 98.5 109 SER B N 1
ATOM 2384 C CA . SER B 1 109 ? -9.117 -10.719 3.314 1 98.5 109 SER B CA 1
ATOM 2385 C C . SER B 1 109 ? -8.836 -9.414 4.055 1 98.5 109 SER B C 1
ATOM 2387 O O . SER B 1 109 ? -7.859 -9.32 4.801 1 98.5 109 SER B O 1
ATOM 2389 N N . GLY B 1 110 ? -9.688 -8.438 3.754 1 96.81 110 GLY B N 1
ATOM 2390 C CA . GLY B 1 110 ? -9.602 -7.203 4.52 1 96.81 110 GLY B CA 1
ATOM 2391 C C . GLY B 1 110 ? -9.75 -7.418 6.012 1 96.81 110 GLY B C 1
ATOM 2392 O O . GLY B 1 110 ? -9.227 -6.641 6.812 1 96.81 110 GLY B O 1
ATOM 2393 N N . ASP B 1 111 ? -10.344 -8.438 6.418 1 95.56 111 ASP B N 1
ATOM 2394 C CA . ASP B 1 111 ? -10.641 -8.703 7.82 1 95.56 111 ASP B CA 1
ATOM 2395 C C . ASP B 1 111 ? -9.461 -9.391 8.508 1 95.56 111 ASP B C 1
ATOM 2397 O O . ASP B 1 111 ? -9.094 -9.023 9.633 1 95.56 111 ASP B O 1
ATOM 2401 N N . ASN B 1 112 ? -8.867 -10.367 7.863 1 97.19 112 ASN B N 1
ATOM 2402 C CA . ASN B 1 112 ? -7.824 -11.109 8.562 1 97.19 112 ASN B CA 1
ATOM 2403 C C . ASN B 1 112 ? -6.492 -10.367 8.523 1 97.19 112 ASN B C 1
ATOM 2405 O O . ASN B 1 112 ? -5.586 -10.672 9.305 1 97.19 112 ASN B O 1
ATOM 2409 N N . LYS B 1 113 ? -6.332 -9.43 7.551 1 96.81 113 LYS B N 1
ATOM 2410 C CA . LYS B 1 113 ? -5.191 -8.523 7.43 1 96.81 113 LYS B CA 1
ATOM 2411 C C . LYS B 1 113 ? -3.885 -9.297 7.293 1 96.81 113 LYS B C 1
ATOM 2413 O O . LYS B 1 113 ? -2.84 -8.852 7.77 1 96.81 113 LYS B O 1
ATOM 2418 N N . LEU B 1 114 ? -3.971 -10.492 6.727 1 98.44 114 LEU B N 1
ATOM 2419 C CA . LEU B 1 114 ? -2.779 -11.289 6.461 1 98.44 114 LEU B CA 1
ATOM 2420 C C . LEU B 1 114 ? -2.055 -10.789 5.219 1 98.44 114 LEU B C 1
ATOM 2422 O O . LEU B 1 114 ? -2.686 -10.281 4.289 1 98.44 114 LEU B O 1
ATOM 2426 N N . MET B 1 115 ? -0.812 -10.898 5.281 1 98.81 115 MET B N 1
ATOM 2427 C CA . MET B 1 115 ? 0.051 -10.695 4.121 1 98.81 115 MET B CA 1
ATOM 2428 C C . MET B 1 115 ? 0.82 -11.969 3.789 1 98.81 115 MET B C 1
ATOM 2430 O O . MET B 1 115 ? 1.291 -12.664 4.688 1 98.81 115 MET B O 1
ATOM 2434 N N . ILE B 1 116 ? 0.904 -12.312 2.533 1 98.94 116 ILE B N 1
ATOM 2435 C CA . ILE B 1 116 ? 1.781 -13.406 2.125 1 98.94 116 ILE B CA 1
ATOM 2436 C C . ILE B 1 116 ? 3.023 -12.836 1.441 1 98.94 116 ILE B C 1
ATOM 2438 O O . ILE B 1 116 ? 2.93 -11.906 0.639 1 98.94 116 ILE B O 1
ATOM 2442 N N . VAL B 1 117 ? 4.168 -13.305 1.819 1 98.94 117 VAL B N 1
ATOM 2443 C CA . VAL B 1 117 ? 5.438 -12.953 1.187 1 98.94 117 VAL B CA 1
ATOM 2444 C C . VAL B 1 117 ? 5.879 -14.086 0.258 1 98.94 117 VAL B C 1
ATOM 2446 O O . VAL B 1 117 ? 5.992 -15.234 0.683 1 98.94 117 VAL B O 1
ATOM 2449 N N . ILE B 1 118 ? 6.141 -13.734 -0.935 1 98.94 118 ILE B N 1
ATOM 2450 C CA . ILE B 1 118 ? 6.457 -14.688 -1.99 1 98.94 118 ILE B CA 1
ATOM 2451 C C . ILE B 1 118 ? 7.844 -14.391 -2.557 1 98.94 118 ILE B C 1
ATOM 2453 O O . ILE B 1 118 ? 8.062 -13.344 -3.162 1 98.94 118 ILE B O 1
ATOM 2457 N N . PRO B 1 119 ? 8.781 -15.281 -2.393 1 98.75 119 PRO B N 1
ATOM 2458 C CA . PRO B 1 119 ? 10.141 -15.031 -2.867 1 98.75 119 PRO B CA 1
ATOM 2459 C C . PRO B 1 119 ? 10.266 -15.109 -4.387 1 98.75 119 PRO B C 1
ATOM 2461 O O . PRO B 1 119 ? 9.32 -15.531 -5.062 1 98.75 119 PRO B O 1
ATOM 2464 N N . GLU B 1 120 ? 11.453 -14.656 -4.883 1 98.56 120 GLU B N 1
ATOM 2465 C CA . GLU B 1 120 ? 11.773 -14.836 -6.297 1 98.56 120 GLU B CA 1
ATOM 2466 C C . GLU B 1 120 ? 11.656 -16.297 -6.707 1 98.56 120 GLU B C 1
ATOM 2468 O O . GLU B 1 120 ? 12 -17.188 -5.934 1 98.56 120 GLU B O 1
ATOM 2473 N N . GLY B 1 121 ? 11.211 -16.516 -7.918 1 98.62 121 GLY B N 1
ATOM 2474 C CA . GLY B 1 121 ? 11.156 -17.875 -8.445 1 98.62 121 GLY B CA 1
ATOM 2475 C C . GLY B 1 121 ? 9.836 -18.562 -8.172 1 98.62 121 GLY B C 1
ATOM 2476 O O . GLY B 1 121 ? 9.664 -19.734 -8.492 1 98.62 121 GLY B O 1
ATOM 2477 N N . CYS B 1 122 ? 8.898 -17.875 -7.57 1 98.75 122 CYS B N 1
ATOM 2478 C CA . CYS B 1 122 ? 7.555 -18.406 -7.352 1 98.75 122 CYS B CA 1
ATOM 2479 C C . CYS B 1 122 ? 6.531 -17.656 -8.188 1 98.75 122 CYS B C 1
ATOM 2481 O O . CYS B 1 122 ? 6.672 -16.453 -8.422 1 98.75 122 CYS B O 1
ATOM 2483 N N . ALA B 1 123 ? 5.527 -18.344 -8.633 1 98.62 123 ALA B N 1
ATOM 2484 C CA . ALA B 1 123 ? 4.402 -17.734 -9.32 1 98.62 123 ALA B CA 1
ATOM 2485 C C . ALA B 1 123 ? 3.27 -17.406 -8.352 1 98.62 123 ALA B C 1
ATOM 2487 O O . ALA B 1 123 ? 3.09 -18.109 -7.348 1 98.62 123 ALA B O 1
ATOM 2488 N N . HIS B 1 124 ? 2.506 -16.391 -8.68 1 98.81 124 HIS B N 1
ATOM 2489 C CA . HIS B 1 124 ? 1.436 -15.93 -7.805 1 98.81 124 HIS B CA 1
ATOM 2490 C C . HIS B 1 124 ? 0.14 -15.727 -8.586 1 98.81 124 HIS B C 1
ATOM 2492 O O . HIS B 1 124 ? 0.158 -15.203 -9.703 1 98.81 124 HIS B O 1
ATOM 2498 N N . GLY B 1 125 ? -0.92 -16.078 -7.98 1 98.69 125 GLY B N 1
ATOM 2499 C CA . GLY B 1 125 ? -2.256 -15.766 -8.461 1 98.69 125 GLY B CA 1
ATOM 2500 C C . GLY B 1 125 ? -3.324 -15.898 -7.395 1 98.69 125 GLY B C 1
ATOM 2501 O O . GLY B 1 125 ? -3.023 -16.234 -6.246 1 98.69 125 GLY B O 1
ATOM 2502 N N . PHE B 1 126 ? -4.602 -15.555 -7.812 1 98.88 126 PHE B N 1
ATOM 2503 C CA . PHE B 1 126 ? -5.68 -15.664 -6.84 1 98.88 126 PHE B CA 1
ATOM 2504 C C . PHE B 1 126 ? -7.031 -15.766 -7.535 1 98.88 126 PHE B C 1
ATOM 2506 O O . PHE B 1 126 ? -7.141 -15.492 -8.734 1 98.88 126 PHE B O 1
ATOM 2513 N N . GLN B 1 127 ? -7.969 -16.219 -6.793 1 98.88 127 GLN B N 1
ATOM 2514 C CA . GLN B 1 127 ? -9.375 -16.172 -7.18 1 98.88 127 GLN B CA 1
ATOM 2515 C C . GLN B 1 127 ? -10.18 -15.297 -6.227 1 98.88 127 GLN B C 1
ATOM 2517 O O . GLN B 1 127 ? -10.047 -15.414 -5.004 1 98.88 127 GLN B O 1
ATOM 2522 N N . SER B 1 128 ? -10.977 -14.453 -6.789 1 98.88 128 SER B N 1
ATOM 2523 C CA . SER B 1 128 ? -11.852 -13.625 -5.961 1 98.88 128 SER B CA 1
ATOM 2524 C C . SER B 1 128 ? -12.984 -14.445 -5.359 1 98.88 128 SER B C 1
ATOM 2526 O O . SER B 1 128 ? -13.75 -15.078 -6.086 1 98.88 128 SER B O 1
ATOM 2528 N N . LEU B 1 129 ? -13.125 -14.414 -4.047 1 98.81 129 LEU B N 1
ATOM 2529 C CA . LEU B 1 129 ? -14.172 -15.164 -3.357 1 98.81 129 LEU B CA 1
ATOM 2530 C C . LEU B 1 129 ? -15.398 -14.297 -3.107 1 98.81 129 LEU B C 1
ATOM 2532 O O . LEU B 1 129 ? -16.5 -14.812 -2.904 1 98.81 129 LEU B O 1
ATOM 2536 N N . ILE B 1 130 ? -15.164 -13 -2.979 1 97.81 130 ILE B N 1
ATOM 2537 C CA . ILE B 1 130 ? -16.203 -11.984 -2.822 1 97.81 130 ILE B CA 1
ATOM 2538 C C . ILE B 1 130 ? -16.047 -10.914 -3.896 1 97.81 130 ILE B C 1
ATOM 2540 O O . ILE B 1 130 ? -14.93 -10.656 -4.367 1 97.81 130 ILE B O 1
ATOM 2544 N N . GLY B 1 131 ? -17.172 -10.391 -4.379 1 96.62 131 GLY B N 1
ATOM 2545 C CA . GLY B 1 131 ? -17.094 -9.32 -5.355 1 96.62 131 GLY B CA 1
ATOM 2546 C C . GLY B 1 131 ? -16.344 -8.102 -4.844 1 96.62 131 GLY B C 1
ATOM 2547 O O . GLY B 1 131 ? -16.281 -7.871 -3.635 1 96.62 131 GLY B O 1
ATOM 2548 N N . LYS B 1 132 ? -15.68 -7.328 -5.797 1 96.5 132 LYS B N 1
ATOM 2549 C CA . LYS B 1 132 ? -14.938 -6.102 -5.539 1 96.5 132 LYS B CA 1
ATOM 2550 C C . LYS B 1 132 ? -13.797 -6.348 -4.547 1 96.5 132 LYS B C 1
ATOM 2552 O O . LYS B 1 132 ? -13.625 -5.586 -3.594 1 96.5 132 LYS B O 1
ATOM 2557 N N . SER B 1 133 ? -13.086 -7.449 -4.73 1 98.44 133 SER B N 1
ATOM 2558 C CA . SER B 1 133 ? -11.898 -7.711 -3.922 1 98.44 133 SER B CA 1
ATOM 2559 C C . SER B 1 133 ? -10.727 -6.855 -4.379 1 98.44 133 SER B C 1
ATOM 2561 O O . SER B 1 133 ? -10.477 -6.723 -5.578 1 98.44 133 SER B O 1
ATOM 2563 N N . GLU B 1 134 ? -10.023 -6.227 -3.424 1 98.44 134 GLU B N 1
ATOM 2564 C CA . GLU B 1 134 ? -8.906 -5.328 -3.717 1 98.44 134 GLU B CA 1
ATOM 2565 C C . GLU B 1 134 ? -7.613 -5.836 -3.09 1 98.44 134 GLU B C 1
ATOM 2567 O O . GLU B 1 134 ? -7.586 -6.191 -1.91 1 98.44 134 GLU B O 1
ATOM 2572 N N . LEU B 1 135 ? -6.605 -5.906 -3.906 1 98.81 135 LEU B N 1
ATOM 2573 C CA . LEU B 1 135 ? -5.309 -6.379 -3.426 1 98.81 135 LEU B CA 1
ATOM 2574 C C . LEU B 1 135 ? -4.254 -5.285 -3.553 1 98.81 135 LEU B C 1
ATOM 2576 O O . LEU B 1 135 ? -4.281 -4.496 -4.5 1 98.81 135 LEU B O 1
ATOM 2580 N N . LEU B 1 136 ? -3.375 -5.238 -2.592 1 98.88 136 LEU B N 1
ATOM 2581 C CA . LEU B 1 136 ? -2.152 -4.445 -2.555 1 98.88 136 LEU B CA 1
ATOM 2582 C C . LEU B 1 136 ? -0.929 -5.316 -2.809 1 98.88 136 LEU B C 1
ATOM 2584 O O . LEU B 1 136 ? -0.727 -6.324 -2.127 1 98.88 136 LEU B O 1
ATOM 2588 N N . TYR B 1 137 ? -0.147 -4.945 -3.844 1 98.81 137 TYR B N 1
ATOM 2589 C CA . TYR B 1 137 ? 1.075 -5.656 -4.203 1 98.81 137 TYR B CA 1
ATOM 2590 C C . TYR B 1 137 ? 2.307 -4.809 -3.906 1 98.81 137 TYR B C 1
ATOM 2592 O O . TYR B 1 137 ? 2.457 -3.711 -4.449 1 98.81 137 TYR B O 1
ATOM 2600 N N . LEU B 1 138 ? 3.148 -5.305 -3.109 1 98.94 138 LEU B N 1
ATOM 2601 C CA . LEU B 1 138 ? 4.477 -4.723 -2.955 1 98.94 138 LEU B CA 1
ATOM 2602 C C . LEU B 1 138 ? 5.523 -5.551 -3.693 1 98.94 138 LEU B C 1
ATOM 2604 O O . LEU B 1 138 ? 5.602 -6.766 -3.51 1 98.94 138 LEU B O 1
ATOM 2608 N N . HIS B 1 139 ? 6.344 -4.871 -4.535 1 98.88 139 HIS B N 1
ATOM 2609 C CA . HIS B 1 139 ? 7.328 -5.574 -5.348 1 98.88 139 HIS B CA 1
ATOM 2610 C C . HIS B 1 139 ? 8.742 -5.066 -5.07 1 98.88 139 HIS B C 1
ATOM 2612 O O . HIS B 1 139 ? 8.953 -3.855 -4.953 1 98.88 139 HIS B O 1
ATOM 2618 N N . THR B 1 140 ? 9.695 -5.969 -5.094 1 98.81 140 THR B N 1
ATOM 2619 C CA . THR B 1 140 ? 11.078 -5.594 -4.816 1 98.81 140 THR B CA 1
ATOM 2620 C C . THR B 1 140 ? 11.844 -5.344 -6.113 1 98.81 140 THR B C 1
ATOM 2622 O O . THR B 1 140 ? 13.023 -4.984 -6.086 1 98.81 140 THR B O 1
ATOM 2625 N N . LYS B 1 141 ? 11.227 -5.562 -7.289 1 98.5 141 LYS B N 1
ATOM 2626 C CA . LYS B 1 141 ? 11.773 -5.238 -8.602 1 98.5 141 LYS B CA 1
ATOM 2627 C C . LYS B 1 141 ? 10.734 -4.527 -9.469 1 98.5 141 LYS B C 1
ATOM 2629 O O . LYS B 1 141 ? 9.531 -4.691 -9.273 1 98.5 141 LYS B O 1
ATOM 2634 N N . PRO B 1 142 ? 11.266 -3.699 -10.414 1 97.56 142 PRO B 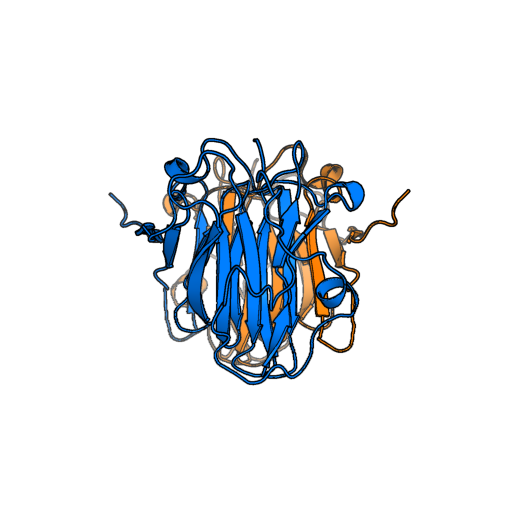N 1
ATOM 2635 C CA . PRO B 1 142 ? 10.32 -3.121 -11.367 1 97.56 142 PRO B CA 1
ATOM 2636 C C . PRO B 1 142 ? 9.711 -4.164 -12.305 1 97.56 142 PRO B C 1
ATOM 2638 O O . PRO B 1 142 ? 10.359 -5.164 -12.617 1 97.56 142 PRO B O 1
ATOM 2641 N N . TYR B 1 143 ? 8.555 -3.912 -12.75 1 97.25 143 TYR B N 1
ATOM 2642 C CA . TYR B 1 143 ? 7.938 -4.75 -13.773 1 97.25 143 TYR B CA 1
ATOM 2643 C C . TYR B 1 143 ? 8.609 -4.551 -15.125 1 97.25 143 TYR B C 1
ATOM 2645 O O . TYR B 1 143 ? 8.75 -3.42 -15.594 1 97.25 143 TYR B O 1
ATOM 2653 N N . VAL B 1 144 ? 8.992 -5.578 -15.688 1 97 144 VAL B N 1
ATOM 2654 C CA . VAL B 1 144 ? 9.578 -5.602 -17.031 1 97 144 VAL B CA 1
ATOM 2655 C C . VAL B 1 144 ? 8.828 -6.598 -17.906 1 97 144 VAL B C 1
ATOM 2657 O O . VAL B 1 144 ? 8.953 -7.809 -17.734 1 97 144 VAL B O 1
ATOM 2660 N N . PRO B 1 145 ? 8.07 -6.098 -18.859 1 95.38 145 PRO B N 1
ATOM 2661 C CA . PRO B 1 145 ? 7.203 -6.965 -19.656 1 95.38 145 PRO B CA 1
ATOM 2662 C C . PRO B 1 145 ? 7.953 -8.133 -20.297 1 95.38 145 PRO B C 1
ATOM 2664 O O . PRO B 1 145 ? 7.438 -9.258 -20.328 1 95.38 145 PRO B O 1
ATOM 2667 N N . THR B 1 146 ? 9.172 -7.969 -20.734 1 96.88 146 THR B N 1
ATOM 2668 C CA . THR B 1 146 ? 9.93 -9 -21.453 1 96.88 146 THR B CA 1
ATOM 2669 C C . THR B 1 146 ? 10.422 -10.07 -20.484 1 96.88 146 THR B C 1
ATOM 2671 O O . THR B 1 146 ? 10.867 -11.141 -20.906 1 96.88 146 THR B O 1
ATOM 2674 N N . ALA B 1 147 ? 10.312 -9.805 -19.172 1 97.94 147 ALA B N 1
ATOM 2675 C CA . ALA B 1 147 ? 10.766 -10.766 -18.172 1 97.94 147 ALA B CA 1
ATOM 2676 C C . ALA B 1 147 ? 9.594 -11.539 -17.578 1 97.94 147 ALA B C 1
ATOM 2678 O O . ALA B 1 147 ? 9.781 -12.453 -16.781 1 97.94 147 ALA B O 1
ATOM 2679 N N . GLU B 1 148 ? 8.438 -11.188 -18.016 1 97 148 GLU B N 1
ATOM 2680 C CA . GLU B 1 148 ? 7.238 -11.766 -17.406 1 97 148 GLU B CA 1
ATOM 2681 C C . GLU B 1 148 ? 7.055 -13.219 -17.844 1 97 148 GLU B C 1
ATOM 2683 O O . GLU B 1 148 ? 7.293 -13.562 -19.016 1 97 148 GLU B O 1
ATOM 2688 N N . GLY B 1 149 ? 6.676 -14.023 -16.891 1 96.62 149 GLY B N 1
ATOM 2689 C CA . GLY B 1 149 ? 6.234 -15.391 -17.141 1 96.62 149 GLY B CA 1
ATOM 2690 C C . GLY B 1 149 ? 4.922 -15.727 -16.453 1 96.62 149 GLY B C 1
ATOM 2691 O O . GLY B 1 149 ? 4.422 -14.945 -15.641 1 96.62 149 GLY B O 1
ATOM 2692 N N . GLY B 1 150 ? 4.422 -16.891 -16.859 1 97.06 150 GLY B N 1
ATOM 2693 C CA . GLY B 1 150 ? 3.178 -17.344 -16.266 1 97.06 150 GLY B CA 1
ATOM 2694 C C . GLY B 1 150 ? 2.936 -18.828 -16.469 1 97.06 150 GLY B C 1
ATOM 2695 O O . GLY B 1 150 ? 3.594 -19.469 -17.281 1 97.06 150 GLY B O 1
ATOM 2696 N N . ILE B 1 151 ? 2.066 -19.312 -15.625 1 96.62 151 ILE B N 1
ATOM 2697 C CA . ILE B 1 151 ? 1.587 -20.688 -15.695 1 96.62 151 ILE B CA 1
ATOM 2698 C C . ILE B 1 151 ? 0.068 -20.703 -15.852 1 96.62 151 ILE B C 1
ATOM 2700 O O . ILE B 1 151 ? -0.626 -19.859 -15.281 1 96.62 151 ILE B O 1
ATOM 2704 N N . LYS B 1 152 ? -0.321 -21.656 -16.625 1 96.62 152 LYS B N 1
ATOM 2705 C CA . LYS B 1 152 ? -1.766 -21.766 -16.797 1 96.62 152 LYS B CA 1
ATOM 2706 C C . LYS B 1 152 ? -2.459 -22.125 -15.492 1 96.62 152 LYS B C 1
ATOM 2708 O O . LYS B 1 152 ? -2.01 -23.016 -14.773 1 96.62 152 LYS B O 1
ATOM 2713 N N . TYR B 1 153 ? -3.592 -21.5 -15.25 1 95.62 153 TYR B N 1
ATOM 2714 C CA . TYR B 1 153 ? -4.289 -21.609 -13.969 1 95.62 153 TYR B CA 1
ATOM 2715 C C . TYR B 1 153 ? -4.793 -23.031 -13.75 1 95.62 153 TYR B C 1
ATOM 2717 O O . TYR B 1 153 ? -4.945 -23.469 -12.609 1 95.62 153 TYR B O 1
ATOM 2725 N N . ASP B 1 154 ? -5.062 -23.75 -14.812 1 94.94 154 ASP B N 1
ATOM 2726 C CA . ASP B 1 154 ? -5.645 -25.078 -14.711 1 94.94 154 ASP B CA 1
ATOM 2727 C C . ASP B 1 154 ? -4.66 -26.141 -15.188 1 94.94 154 ASP B C 1
ATOM 2729 O O . ASP B 1 154 ? -5.062 -27.172 -15.727 1 94.94 154 ASP B O 1
ATOM 2733 N N . ASP B 1 155 ? -3.426 -25.828 -15.062 1 96.62 155 ASP B N 1
ATOM 2734 C CA . ASP B 1 155 ? -2.41 -26.812 -15.43 1 96.62 155 ASP B CA 1
ATOM 2735 C C . ASP B 1 155 ? -2.654 -28.141 -14.719 1 96.62 155 ASP B C 1
ATOM 2737 O O . ASP B 1 155 ? -2.709 -28.203 -13.492 1 96.62 155 ASP B O 1
ATOM 2741 N N . PRO B 1 156 ? -2.752 -29.203 -15.43 1 94.5 156 PRO B N 1
ATOM 2742 C CA . PRO B 1 156 ? -3.09 -30.5 -14.836 1 94.5 156 PRO B CA 1
ATOM 2743 C C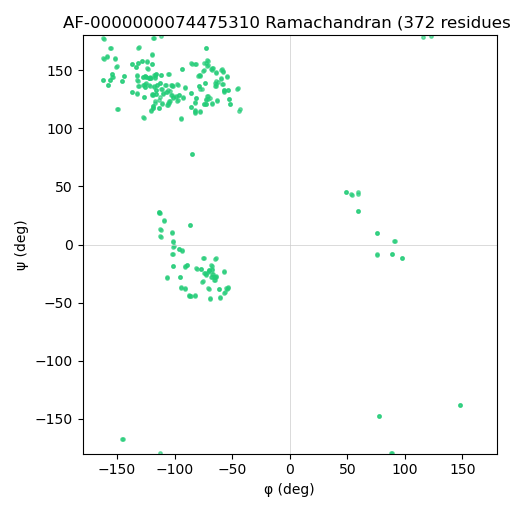 . PRO B 1 156 ? -1.983 -31.031 -13.93 1 94.5 156 PRO B C 1
ATOM 2745 O O . PRO B 1 156 ? -2.238 -31.891 -13.086 1 94.5 156 PRO B O 1
ATOM 2748 N N . SER B 1 157 ? -0.779 -30.578 -14.109 1 94 157 SER B N 1
ATOM 2749 C CA . SER B 1 157 ? 0.33 -31.047 -13.281 1 94 157 SER B CA 1
ATOM 2750 C C . SER B 1 157 ? 0.238 -30.469 -11.867 1 94 157 SER B C 1
ATOM 2752 O O . SER B 1 157 ? 0.768 -31.062 -10.922 1 94 157 SER B O 1
ATOM 2754 N N . LEU B 1 158 ? -0.401 -29.328 -11.727 1 96 158 LEU B N 1
ATOM 2755 C CA . LEU B 1 158 ? -0.487 -28.672 -10.422 1 96 158 LEU B CA 1
ATOM 2756 C C . LEU B 1 158 ? -1.773 -29.047 -9.703 1 96 158 LEU B C 1
ATOM 2758 O O . LEU B 1 158 ? -1.781 -29.203 -8.477 1 96 158 LEU B O 1
ATOM 2762 N N . LYS B 1 159 ? -2.846 -29.188 -10.445 1 95.88 159 LYS B N 1
ATOM 2763 C CA . LYS B 1 159 ? -4.148 -29.594 -9.914 1 95.88 159 LYS B CA 1
ATOM 2764 C C . LYS B 1 159 ? -4.578 -28.688 -8.773 1 95.88 159 LYS B C 1
ATOM 2766 O O . LYS B 1 159 ? -4.984 -29.156 -7.707 1 95.88 159 LYS B O 1
ATOM 2771 N N . ILE B 1 160 ? -4.383 -27.406 -8.938 1 97.44 160 ILE B N 1
ATOM 2772 C CA . ILE B 1 160 ? -4.793 -26.453 -7.926 1 97.44 160 ILE B CA 1
ATOM 2773 C C . ILE B 1 160 ? -6.309 -26.484 -7.758 1 97.44 160 ILE B C 1
ATOM 2775 O O . ILE B 1 160 ? -7.051 -26.312 -8.727 1 97.44 160 ILE B O 1
ATOM 2779 N N . PRO B 1 161 ? -6.801 -26.719 -6.562 1 97.44 161 PRO B N 1
ATOM 2780 C CA . PRO B 1 161 ? -8.242 -26.797 -6.324 1 97.44 161 PRO B CA 1
ATOM 2781 C C . PRO B 1 161 ? -8.875 -25.422 -6.098 1 97.44 161 PRO B C 1
ATOM 2783 O O . PRO B 1 161 ? -9.242 -25.078 -4.969 1 97.44 161 PRO B O 1
ATOM 2786 N N . TRP B 1 162 ? -9.102 -24.656 -7.145 1 98.12 162 TRP B N 1
ATOM 2787 C CA . TRP B 1 162 ? -9.797 -23.375 -7 1 98.12 162 TRP B CA 1
ATOM 2788 C C . TRP B 1 162 ? -11.164 -23.578 -6.359 1 98.12 162 TRP B C 1
ATOM 2790 O O . TRP B 1 162 ? -11.961 -24.406 -6.816 1 98.12 162 TRP B O 1
ATOM 2800 N N . PRO B 1 163 ? -11.453 -22.781 -5.371 1 98.44 163 PRO B N 1
ATOM 2801 C CA . PRO B 1 163 ? -12.602 -23.109 -4.527 1 98.44 163 PRO B CA 1
ATOM 2802 C C . PRO B 1 163 ? -13.938 -22.828 -5.223 1 98.44 163 PRO B C 1
ATOM 2804 O O . PRO B 1 163 ? -14.961 -23.422 -4.855 1 98.44 163 PRO B O 1
ATOM 2807 N N . LEU B 1 164 ? -13.984 -21.938 -6.195 1 98.56 164 LEU B N 1
ATOM 2808 C CA . LEU B 1 164 ? -15.234 -21.578 -6.863 1 98.56 164 LEU B CA 1
ATOM 2809 C C . LEU B 1 164 ? -15.156 -21.891 -8.359 1 98.56 164 LEU B C 1
ATOM 2811 O O . LEU B 1 164 ? -14.07 -22.062 -8.906 1 98.56 164 LEU B O 1
ATOM 2815 N N . ALA B 1 165 ? -16.359 -21.906 -8.922 1 97.88 165 ALA B N 1
ATOM 2816 C CA . ALA B 1 165 ? -16.391 -21.953 -10.383 1 97.88 165 ALA B CA 1
ATOM 2817 C C . ALA B 1 165 ? -15.688 -20.75 -10.992 1 97.88 165 ALA B C 1
ATOM 2819 O O . ALA B 1 165 ? -15.812 -19.641 -10.484 1 97.88 165 ALA B O 1
ATOM 2820 N N . ILE B 1 166 ? -15 -21.016 -12.094 1 96.88 166 ILE B N 1
ATOM 2821 C CA . ILE B 1 166 ? -14.25 -19.938 -12.734 1 96.88 16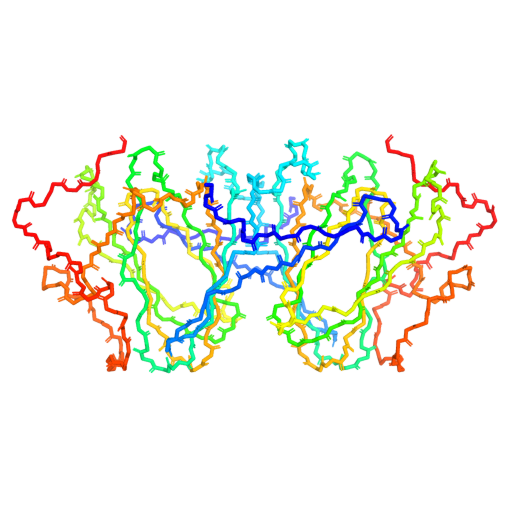6 ILE B CA 1
ATOM 2822 C C . ILE B 1 166 ? -15.195 -19.047 -13.531 1 96.88 166 ILE B C 1
ATOM 2824 O O . ILE B 1 166 ? -15.773 -19.484 -14.531 1 96.88 166 ILE B O 1
ATOM 2828 N N . ALA B 1 167 ? -15.32 -17.828 -13.117 1 97.06 167 ALA B N 1
ATOM 2829 C CA . ALA B 1 167 ? -16.25 -16.906 -13.758 1 97.06 167 ALA B CA 1
ATOM 2830 C C . ALA B 1 167 ? -15.562 -16.125 -14.883 1 97.06 167 ALA B C 1
ATOM 2832 O O . ALA B 1 167 ? -16.188 -15.773 -15.883 1 97.06 167 ALA B O 1
ATOM 2833 N N . GLU B 1 168 ? -14.352 -15.797 -14.648 1 96.62 168 GLU B N 1
ATOM 2834 C CA . GLU B 1 168 ? -13.633 -14.922 -15.57 1 96.62 168 GLU B CA 1
ATOM 2835 C C . GLU B 1 168 ? -12.125 -15.117 -15.445 1 96.62 168 GLU B C 1
ATOM 2837 O O . GLU B 1 168 ? -11.609 -15.305 -14.344 1 96.62 168 GLU B O 1
ATOM 2842 N N . ILE B 1 169 ? -11.438 -15.078 -16.547 1 96.75 169 ILE B N 1
ATOM 2843 C CA . ILE B 1 169 ? -9.984 -15.117 -16.641 1 96.75 169 ILE B CA 1
ATOM 2844 C C . ILE B 1 169 ? -9.531 -14.414 -17.922 1 96.75 169 ILE B C 1
ATOM 2846 O O . ILE B 1 169 ? -10.211 -14.484 -18.938 1 96.75 169 ILE B O 1
ATOM 2850 N N . SER B 1 170 ? -8.461 -13.766 -17.859 1 96.5 170 SER B N 1
ATOM 2851 C CA . SER B 1 170 ? -8.016 -13.016 -19.031 1 96.5 170 SER B CA 1
ATOM 2852 C C . SER B 1 170 ? -7.539 -13.953 -20.125 1 96.5 170 SER B C 1
ATOM 2854 O O . SER B 1 170 ? -7.117 -15.078 -19.859 1 96.5 170 SER B O 1
ATOM 2856 N N . GLU B 1 171 ? -7.559 -13.406 -21.359 1 95.19 171 GLU B N 1
ATOM 2857 C CA . GLU B 1 171 ? -7.012 -14.156 -22.484 1 95.19 171 GLU B CA 1
ATOM 2858 C C . GLU B 1 171 ? -5.527 -14.453 -22.297 1 95.19 171 GLU B C 1
ATOM 2860 O O . GLU B 1 171 ? -5.055 -15.539 -22.625 1 95.19 171 GLU B O 1
ATOM 2865 N N . ARG B 1 172 ? -4.859 -13.516 -21.766 1 94.31 172 ARG B N 1
ATOM 2866 C CA . ARG B 1 172 ? -3.432 -13.68 -21.5 1 94.31 172 ARG B CA 1
ATOM 2867 C C . ARG B 1 172 ? -3.17 -14.836 -20.547 1 94.31 172 ARG B C 1
ATOM 2869 O O . ARG B 1 172 ? -2.328 -15.695 -20.828 1 94.31 172 ARG B O 1
ATOM 2876 N N . ASP B 1 173 ? -3.902 -14.922 -19.516 1 96.25 173 ASP B N 1
ATOM 2877 C CA . ASP B 1 173 ? -3.717 -15.969 -18.516 1 96.25 173 ASP B CA 1
ATOM 2878 C C . ASP B 1 173 ? -4.098 -17.344 -19.078 1 96.25 173 ASP B C 1
ATOM 2880 O O . ASP B 1 173 ? -3.508 -18.359 -18.719 1 96.25 173 ASP B O 1
ATOM 2884 N N . CYS B 1 174 ? -4.984 -17.344 -20 1 95.19 174 CYS B N 1
ATOM 2885 C CA . CYS B 1 174 ? -5.426 -18.578 -20.625 1 95.19 174 CYS B CA 1
ATOM 2886 C C . CYS B 1 174 ? -4.395 -19.078 -21.625 1 95.19 174 CYS B C 1
ATOM 2888 O O . CYS B 1 174 ? -4.367 -20.266 -21.953 1 95.19 174 CYS B O 1
ATOM 2890 N N . SER B 1 175 ? -3.596 -18.219 -22.062 1 94.94 175 SER B N 1
ATOM 2891 C CA . SER B 1 175 ? -2.713 -18.547 -23.172 1 94.94 175 SER B CA 1
ATOM 2892 C C . SER B 1 175 ? -1.362 -19.047 -22.688 1 94.94 175 SER B C 1
ATOM 2894 O O . SER B 1 175 ? -0.53 -19.484 -23.469 1 94.94 175 SER B O 1
ATOM 2896 N N . PHE B 1 176 ? -1.141 -19.031 -21.406 1 95.38 176 PHE B N 1
ATOM 2897 C CA . PHE B 1 176 ? 0.141 -19.516 -20.891 1 95.38 176 PHE B CA 1
ATOM 2898 C C . PHE B 1 176 ? 0.324 -21 -21.172 1 95.38 176 PHE B C 1
ATOM 2900 O O . PHE B 1 176 ? -0.649 -21.75 -21.203 1 95.38 176 PHE B O 1
ATOM 2907 N N . PRO B 1 177 ? 1.56 -21.391 -21.391 1 90.69 177 PRO B N 1
ATOM 2908 C CA . PRO B 1 177 ? 1.818 -22.812 -21.688 1 90.69 177 PRO B CA 1
ATOM 2909 C C . PRO B 1 177 ? 1.634 -23.703 -20.484 1 90.69 177 PRO B C 1
ATOM 2911 O O . PRO B 1 177 ? 1.812 -23.266 -19.344 1 90.69 177 PRO B O 1
ATOM 2914 N N . LEU B 1 178 ? 1.336 -24.922 -20.766 1 93.5 178 LEU B N 1
ATOM 2915 C CA . LEU B 1 178 ? 1.288 -25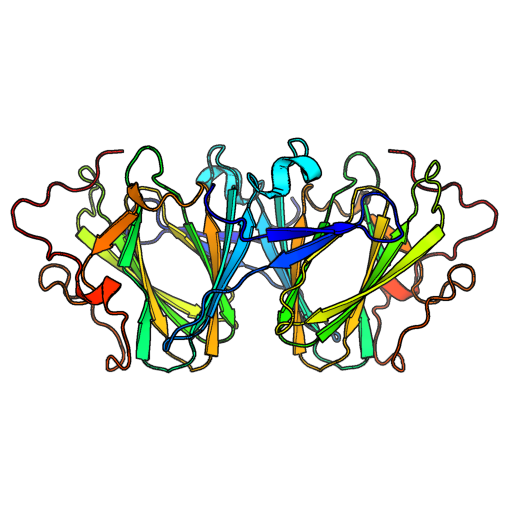.938 -19.734 1 93.5 178 LEU B CA 1
ATOM 2916 C C . LEU B 1 178 ? 2.695 -26.344 -19.297 1 93.5 178 LEU B C 1
ATOM 2918 O O . LEU B 1 178 ? 3.629 -26.297 -20.109 1 93.5 178 LEU B O 1
ATOM 2922 N N . LEU B 1 179 ? 2.701 -26.719 -18.031 1 94.06 179 LEU B N 1
ATOM 2923 C CA . LEU B 1 179 ? 3.932 -27.344 -17.578 1 94.06 179 LEU B CA 1
ATOM 2924 C C . LEU B 1 179 ? 4.094 -28.734 -18.188 1 94.06 179 LEU B C 1
ATOM 2926 O O . LEU B 1 179 ? 3.115 -29.484 -18.312 1 94.06 179 LEU B O 1
ATOM 2930 N N . ASN B 1 180 ? 5.211 -28.906 -18.812 1 88.5 180 ASN B N 1
ATOM 2931 C CA . ASN B 1 180 ? 5.445 -30.234 -19.344 1 88.5 180 ASN B CA 1
ATOM 2932 C C . ASN B 1 180 ? 6.578 -30.953 -18.609 1 88.5 180 ASN B C 1
ATOM 2934 O O . ASN B 1 180 ? 7.164 -30.391 -17.688 1 88.5 180 ASN B O 1
ATOM 2938 N N . GLU B 1 181 ? 6.852 -32.219 -19.047 1 87.88 181 GLU B N 1
ATOM 2939 C CA . GLU B 1 181 ? 7.836 -33.031 -18.359 1 87.88 181 GLU B CA 1
ATOM 2940 C C . GLU B 1 181 ? 9.234 -32.438 -18.453 1 87.88 181 GLU B C 1
ATOM 2942 O O . GLU B 1 181 ? 10.125 -32.781 -17.672 1 87.88 181 GLU B O 1
ATOM 2947 N N . ASN B 1 182 ? 9.367 -31.469 -19.312 1 89.62 182 ASN B N 1
ATOM 2948 C CA . ASN B 1 182 ? 10.695 -30.891 -19.531 1 89.62 182 ASN B CA 1
ATOM 2949 C C . ASN B 1 182 ? 10.859 -29.562 -18.797 1 89.62 182 ASN B C 1
ATOM 2951 O O . ASN B 1 182 ? 11.914 -28.938 -18.875 1 89.62 182 ASN B O 1
ATOM 2955 N N . TYR B 1 183 ? 9.812 -29.234 -18.062 1 93.88 183 TYR B N 1
ATOM 2956 C CA . TYR B 1 183 ? 9.945 -27.969 -17.344 1 93.88 183 TYR B CA 1
ATOM 2957 C C . TYR B 1 183 ? 11.008 -28.062 -16.266 1 93.88 183 TYR B C 1
ATOM 2959 O O . TYR B 1 183 ? 10.93 -28.922 -15.383 1 93.88 183 TYR B O 1
ATOM 2967 N N . GLN B 1 184 ? 12.039 -27.203 -16.328 1 93.81 184 GLN B N 1
ATOM 2968 C CA . GLN B 1 184 ? 13.219 -27.344 -15.484 1 93.81 184 GLN B CA 1
ATOM 2969 C C . GLN B 1 184 ? 13.18 -26.359 -14.32 1 93.81 184 GLN B C 1
ATOM 2971 O O . GLN B 1 184 ? 14.023 -26.422 -13.422 1 93.81 184 GLN B O 1
ATOM 2976 N N . GLY B 1 185 ? 12.203 -25.469 -14.383 1 96.5 185 GLY B N 1
ATOM 2977 C CA . GLY B 1 185 ? 12.109 -24.531 -13.289 1 96.5 185 GLY B CA 1
ATOM 2978 C C . GLY B 1 185 ? 12.945 -23.281 -13.5 1 96.5 185 GLY B C 1
ATOM 2979 O O . GLY B 1 185 ? 13.5 -23.078 -14.586 1 96.5 185 GLY B O 1
ATOM 2980 N N . ILE B 1 186 ? 12.914 -22.406 -12.555 1 97.31 186 ILE B N 1
ATOM 2981 C CA . ILE B 1 186 ? 13.609 -21.125 -12.625 1 97.31 186 ILE B CA 1
ATOM 2982 C C . ILE B 1 186 ? 14.93 -21.219 -11.852 1 97.31 186 ILE B C 1
ATOM 2984 O O . ILE B 1 186 ? 14.961 -21.688 -10.711 1 97.31 186 ILE B O 1
ATOM 2988 N N . VAL B 1 187 ? 15.961 -20.859 -12.5 1 96.44 187 VAL B N 1
ATOM 2989 C CA . VAL B 1 187 ? 17.266 -20.75 -11.852 1 96.44 187 VAL B CA 1
ATOM 2990 C C . VAL B 1 187 ? 17.531 -19.297 -11.477 1 96.44 187 VAL B C 1
ATOM 2992 O O . VAL B 1 187 ? 17.547 -18.422 -12.344 1 96.44 187 VAL B O 1
ATOM 2995 N N . LEU B 1 188 ? 17.781 -19.047 -10.25 1 94.19 188 LEU B N 1
ATOM 2996 C CA . LEU B 1 188 ? 17.938 -17.688 -9.75 1 94.19 188 LEU B CA 1
ATOM 2997 C C . LEU B 1 188 ? 19.406 -17.281 -9.742 1 94.19 188 LEU B C 1
ATOM 2999 O O . LEU B 1 188 ? 20.297 -18.125 -9.578 1 94.19 188 LEU B O 1
#

pLDDT: mean 96.49, std 6.15, range [37.69, 98.94]

Secondary structure (DSSP, 8-state):
----SEEEEE-SSTT-EEEEE-EEEETTEEEEEEEETTTTHHHHTT--B-EEEEEEE-STTEEEEEEEE-TTS---EEEEEEESEEEEEEEE-BTT-TTTT-EEEEEEETTT-EEEEE-TTEEEEEEESSSSEEEEEEESS---GGGEEE--TT-TTT----SS---EE-HHHHTSPPP-TT---B--/----SEEEEE-SSTT-EEEEE-EEEETTEEEEEEEETTTTHHHHTT--B-EEEEEEE-STTBEEEEEEE-TTS---EEEEEEESEEEEEEEE-BTT-TTTT-EEEEEEETTT-EEEEE-TTEEEEEEESSTTEEEEEEESS---GGGEEE--TT-TTT----SS---B--HHHHTSPPP-TT---B--

InterPro domains:
  IPR000888 dTDP-4-dehydrorhamnose 3,5-epimerase-like [PF00908] (11-181)
  IPR000888 dTDP-4-dehydrorhamnose 3,5-epimerase-like [PTHR21047] (5-181)
  IPR000888 dTDP-4-dehydrorhamnose 3,5-epimerase-like [cd00438] (8-173)
  IPR011051 RmlC-like cupin domain superfamily [SSF51182] (6-183)
  IPR014710 RmlC-like jelly roll fold [G3DSA:2.60.120.10] (6-184)

Nearest PDB structures (foldseek):
  7pvi-assembly1_BBB  TM=9.344E-01  e=1.707E-20  Coxiella burnetii RSA 493
  3ryk-assembly1_B  TM=9.633E-01  e=4.702E-20  Bacillus anthracis str. Ames
  1dzt-assembly1_B  TM=9.620E-01  e=3.754E-20  Salmonella enterica subsp. enterica serovar Typhimurium
  6c46-assembly3_E-2  TM=9.280E-01  e=5.890E-20  Elizabethkingia anophelis NUHP1
  2c0z-assembly1_A-2  TM=9.309E-01  e=7.804E-20  Streptomyces niveus NCIMB 11891

Sequence (376 aa):
MTPKKLQIYSTPISEVVLIATQSHEDERGVFYRGFCDHELDEILMGRTIRQINLSITHQVGTIRGLHFQHPPYAEMKMIRCIQGCVWDVVVDLRKESATFLQWYGVELSGDNKLMIVIPEGCAHGFQSLIGKSELLYLHTKPYVPTAEGGIKYDDPSLKIPWPLAIAEISERDCSFPLLNENYQGIVLMTPKKLQIYSTPISEVVLIATQSHEDERGVFYRGFCDHELDEILMGRTIRQINLSITHQVGTIRGLHFQHPPYAEMKMIRCIQGCVWDVVVDLRKESATFLQWYGVELSGDNKLMIVIPEGCAHGFQSLIGKSELLYLHTKPYVPTAEGGIKYDDPSLKIPWPLAIAEISERDCSFPLLNENYQGIVL